Protein AF-B0ELE1-F1 (afdb_monomer_lite)

pLDDT: mean 86.53, std 12.32, range [44.19, 98.06]

Structure (m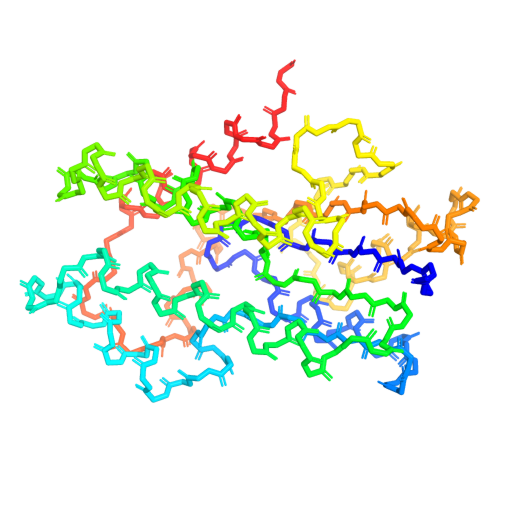mCIF, N/CA/C/O backbone):
data_AF-B0ELE1-F1
#
_entry.id   AF-B0ELE1-F1
#
loop_
_atom_site.group_PDB
_atom_site.id
_atom_site.type_symbol
_atom_site.label_atom_id
_atom_site.label_alt_id
_atom_site.label_comp_id
_atom_site.label_asym_id
_atom_site.label_entity_id
_atom_site.label_seq_id
_atom_site.pdbx_PDB_ins_code
_atom_site.Cartn_x
_atom_site.Cartn_y
_atom_site.Cartn_z
_atom_site.occupancy
_atom_site.B_iso_or_equiv
_atom_site.auth_seq_id
_atom_site.auth_comp_id
_atom_site.auth_asym_id
_atom_site.auth_atom_id
_atom_site.pdbx_PDB_model_num
ATOM 1 N N . MET A 1 1 ? -11.037 -18.342 -17.280 1.00 47.56 1 MET A N 1
ATOM 2 C CA . MET A 1 1 ? -10.422 -17.155 -16.649 1.00 47.56 1 MET A CA 1
ATOM 3 C C . MET A 1 1 ? -9.136 -16.845 -17.392 1.00 47.56 1 MET A C 1
ATOM 5 O O . MET A 1 1 ? -8.381 -17.775 -17.655 1.00 47.56 1 MET A O 1
ATOM 9 N N . HIS A 1 2 ? -8.925 -15.600 -17.824 1.00 49.84 2 HIS A N 1
ATOM 10 C CA . HIS A 1 2 ? -7.671 -15.218 -18.477 1.00 49.84 2 HIS A CA 1
ATOM 11 C C . HIS A 1 2 ? -6.549 -15.164 -17.438 1.00 49.84 2 HIS A C 1
ATOM 13 O O . HIS A 1 2 ? -6.725 -14.589 -16.368 1.00 49.84 2 HIS A O 1
ATOM 19 N N . LYS A 1 3 ? -5.417 -15.790 -17.763 1.00 68.00 3 LYS A N 1
ATOM 20 C CA . LYS A 1 3 ? -4.205 -15.794 -16.941 1.00 68.00 3 LYS A CA 1
ATOM 21 C C . LYS A 1 3 ? -3.723 -14.349 -16.767 1.00 68.00 3 LYS A C 1
ATOM 23 O O . LYS A 1 3 ? -3.659 -13.622 -17.760 1.00 68.00 3 LYS A O 1
ATOM 28 N N . ARG A 1 4 ? -3.436 -13.926 -15.531 1.00 80.75 4 ARG A N 1
ATOM 29 C CA . ARG A 1 4 ? -2.932 -12.579 -15.226 1.00 80.75 4 ARG A CA 1
ATOM 30 C C . ARG 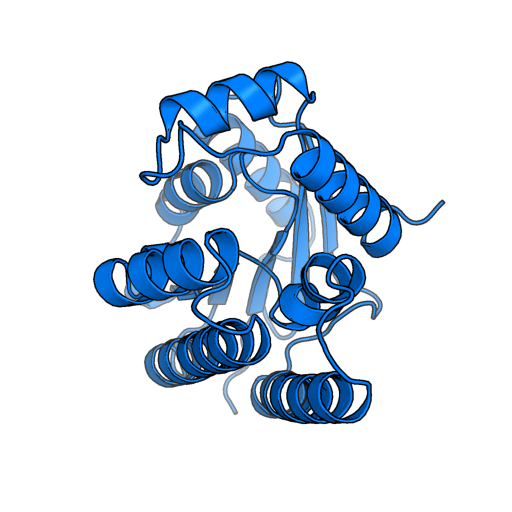A 1 4 ? -1.722 -12.617 -14.315 1.00 80.75 4 ARG A C 1
ATOM 32 O O . ARG A 1 4 ? -1.632 -13.488 -13.453 1.00 80.75 4 ARG A O 1
ATOM 39 N N . GLY A 1 5 ? -0.844 -11.641 -14.488 1.00 86.19 5 GLY A N 1
ATOM 40 C CA . GLY A 1 5 ? 0.258 -11.403 -13.568 1.00 86.19 5 GLY A CA 1
ATOM 41 C C . GLY A 1 5 ? -0.058 -10.322 -12.573 1.00 86.19 5 GLY A C 1
ATOM 42 O O . GLY A 1 5 ? -0.892 -9.444 -12.822 1.00 86.19 5 GLY A O 1
ATOM 43 N N . MET A 1 6 ? 0.649 -10.371 -11.453 1.00 89.19 6 MET A N 1
ATOM 44 C CA . MET A 1 6 ? 0.536 -9.369 -10.408 1.00 89.19 6 MET A CA 1
ATOM 45 C C . MET A 1 6 ? 1.912 -8.917 -9.963 1.00 89.19 6 MET A C 1
ATOM 47 O O . MET A 1 6 ? 2.776 -9.734 -9.646 1.00 89.19 6 MET A O 1
ATOM 51 N N . LEU A 1 7 ? 2.086 -7.605 -9.898 1.00 91.19 7 LEU A N 1
ATOM 52 C CA . LEU A 1 7 ? 3.253 -6.969 -9.314 1.00 91.19 7 LEU A CA 1
ATOM 53 C C . LEU A 1 7 ? 2.798 -6.110 -8.141 1.00 91.19 7 LEU A C 1
ATOM 55 O O . LEU A 1 7 ? 2.046 -5.152 -8.310 1.00 91.19 7 LEU A O 1
ATOM 59 N N . ILE A 1 8 ? 3.235 -6.463 -6.944 1.00 93.31 8 ILE A N 1
ATOM 60 C CA . ILE A 1 8 ? 2.776 -5.854 -5.703 1.00 93.31 8 ILE A CA 1
ATOM 61 C C . ILE A 1 8 ? 3.914 -5.036 -5.122 1.00 93.31 8 ILE A C 1
ATOM 63 O O . ILE A 1 8 ? 4.905 -5.578 -4.640 1.00 93.31 8 ILE A O 1
ATOM 67 N N . PHE A 1 9 ? 3.762 -3.717 -5.163 1.00 95.12 9 PHE A N 1
ATOM 68 C CA . PHE A 1 9 ? 4.678 -2.797 -4.510 1.00 95.12 9 PHE A CA 1
ATOM 69 C C . PHE A 1 9 ? 4.229 -2.591 -3.070 1.00 95.12 9 PHE A C 1
ATOM 71 O O . PHE A 1 9 ? 3.201 -1.961 -2.802 1.00 95.12 9 PHE A O 1
ATOM 78 N N . THR A 1 10 ? 5.026 -3.103 -2.143 1.00 93.75 10 THR A N 1
ATOM 79 C CA . THR A 1 10 ? 4.793 -3.022 -0.704 1.00 93.75 10 THR A CA 1
ATOM 80 C C . THR A 1 10 ? 5.878 -2.200 -0.006 1.00 93.75 10 THR A C 1
ATOM 82 O O . THR A 1 10 ? 6.783 -1.657 -0.644 1.00 93.75 10 THR A O 1
ATOM 85 N N . GLY A 1 11 ? 5.721 -1.991 1.298 1.00 93.25 11 GLY A N 1
ATOM 86 C CA . GLY A 1 11 ? 6.553 -1.121 2.119 1.00 93.25 11 GLY A CA 1
ATOM 87 C C . GLY A 1 11 ? 5.784 0.041 2.741 1.00 93.25 11 GLY A C 1
ATOM 88 O O . GLY A 1 11 ? 4.651 0.379 2.367 1.00 93.25 11 GLY A O 1
ATOM 89 N N . SER A 1 12 ? 6.417 0.699 3.705 1.00 92.56 12 SER A N 1
ATOM 90 C CA . SER A 1 12 ? 5.767 1.697 4.555 1.00 92.56 12 SER A CA 1
ATOM 91 C C . SER A 1 12 ? 5.341 2.984 3.830 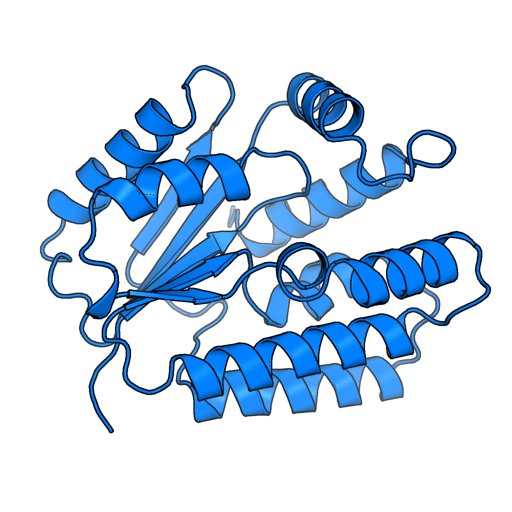1.00 92.56 12 SER A C 1
ATOM 93 O O . SER A 1 12 ? 5.553 3.190 2.632 1.00 92.56 12 SER A O 1
ATOM 95 N N . ILE A 1 13 ? 4.639 3.866 4.534 1.00 90.88 13 ILE A N 1
ATOM 96 C CA . ILE A 1 13 ? 4.237 5.192 4.047 1.00 90.88 13 ILE A CA 1
ATOM 97 C C . ILE A 1 13 ? 5.499 6.029 3.782 1.00 90.88 13 ILE A C 1
ATOM 99 O O . ILE A 1 13 ? 6.444 5.983 4.553 1.00 90.88 13 ILE A O 1
ATOM 103 N N . GLY A 1 14 ? 5.550 6.795 2.688 1.00 90.81 14 GLY A N 1
ATOM 104 C CA . GLY A 1 14 ? 6.677 7.707 2.427 1.00 90.81 14 GLY A CA 1
ATOM 105 C C . GLY A 1 14 ? 7.952 7.071 1.856 1.00 90.81 14 GLY A C 1
ATOM 106 O O . GLY A 1 14 ? 8.901 7.791 1.567 1.00 90.81 14 GLY A O 1
ATOM 107 N N . VAL A 1 15 ? 7.972 5.761 1.594 1.00 94.38 15 VAL A N 1
ATOM 108 C CA . VAL A 1 15 ? 9.147 5.064 1.019 1.00 94.38 15 VAL A CA 1
ATOM 109 C C . VAL A 1 15 ? 9.310 5.235 -0.500 1.00 94.38 15 VAL A C 1
ATOM 111 O O . VAL A 1 15 ? 10.183 4.626 -1.095 1.00 94.38 15 VAL A O 1
ATOM 114 N N . GLY A 1 16 ? 8.477 6.052 -1.156 1.00 93.44 16 GLY A N 1
ATOM 115 C CA . GLY A 1 16 ? 8.598 6.349 -2.594 1.00 93.44 16 GLY A CA 1
ATOM 116 C C . GLY A 1 16 ? 7.760 5.485 -3.547 1.00 93.44 16 GLY A C 1
ATOM 117 O O . GLY A 1 16 ? 7.853 5.684 -4.753 1.00 93.44 16 GLY A O 1
ATOM 118 N N . LYS A 1 17 ? 6.887 4.597 -3.040 1.00 94.56 17 LYS A N 1
ATOM 119 C CA . LYS A 1 17 ? 6.097 3.651 -3.863 1.00 94.56 17 LYS A CA 1
ATOM 120 C C . LYS A 1 17 ? 5.378 4.277 -5.057 1.00 94.56 17 LYS A C 1
ATOM 122 O O . LYS A 1 17 ? 5.640 3.878 -6.183 1.00 94.56 17 LYS A O 1
ATOM 127 N N . THR A 1 18 ? 4.501 5.256 -4.821 1.00 94.00 18 THR A N 1
ATOM 128 C CA . THR A 1 18 ? 3.707 5.882 -5.893 1.00 94.00 18 THR A CA 1
ATOM 129 C C . THR A 1 18 ? 4.611 6.430 -6.997 1.00 94.00 18 THR A C 1
ATOM 131 O O . THR A 1 18 ? 4.392 6.120 -8.158 1.00 94.00 18 THR A O 1
ATOM 134 N N . SER A 1 19 ? 5.673 7.158 -6.632 1.00 94.62 19 SER A N 1
ATOM 135 C CA . SER A 1 19 ? 6.615 7.741 -7.593 1.00 94.62 19 SER A CA 1
ATOM 136 C C . SER A 1 19 ? 7.381 6.673 -8.374 1.00 94.62 19 SER A C 1
ATOM 138 O O . SER A 1 19 ? 7.558 6.806 -9.582 1.00 94.62 19 SER A O 1
ATOM 140 N N . THR A 1 20 ? 7.820 5.598 -7.712 1.00 95.75 20 THR A N 1
ATOM 141 C CA . THR A 1 20 ? 8.466 4.466 -8.388 1.00 95.75 20 THR A CA 1
ATOM 142 C C . THR A 1 20 ? 7.507 3.787 -9.358 1.00 95.75 20 THR A C 1
ATOM 144 O O . THR A 1 20 ? 7.904 3.484 -10.474 1.00 95.75 20 THR A O 1
ATOM 147 N N . ILE A 1 21 ? 6.244 3.591 -8.979 1.00 95.31 21 ILE A N 1
ATOM 148 C CA . ILE A 1 21 ? 5.229 2.981 -9.849 1.00 95.31 21 ILE A CA 1
ATOM 149 C C . ILE A 1 21 ? 4.901 3.894 -11.024 1.00 95.31 21 ILE A C 1
ATOM 151 O O . ILE A 1 21 ? 4.794 3.410 -12.144 1.00 95.31 21 ILE A O 1
ATOM 155 N N . ASP A 1 22 ? 4.798 5.206 -10.807 1.00 94.50 22 ASP A N 1
ATOM 156 C CA . ASP A 1 22 ? 4.611 6.184 -11.882 1.00 94.50 22 ASP A CA 1
ATOM 157 C C . ASP A 1 22 ? 5.748 6.099 -12.909 1.00 94.50 22 ASP A C 1
ATOM 159 O O . ASP A 1 22 ? 5.498 6.124 -14.113 1.00 94.50 22 ASP A O 1
ATOM 163 N N . ALA A 1 23 ? 6.996 5.956 -12.449 1.00 94.50 23 ALA A N 1
ATOM 164 C CA . ALA A 1 23 ? 8.146 5.752 -13.323 1.00 94.50 23 ALA A CA 1
ATOM 165 C C . ALA A 1 23 ? 8.127 4.371 -14.003 1.00 94.50 23 ALA A C 1
ATOM 167 O O . ALA A 1 23 ? 8.371 4.276 -15.202 1.00 94.50 23 ALA A O 1
ATOM 168 N N . PHE A 1 24 ? 7.790 3.316 -13.263 1.00 90.94 24 PHE A N 1
ATOM 169 C CA . PHE A 1 24 ? 7.738 1.933 -13.737 1.00 90.94 24 PHE A CA 1
ATOM 170 C C . PHE A 1 24 ? 6.656 1.718 -14.803 1.00 90.94 24 PHE A C 1
ATOM 172 O O . PHE A 1 24 ? 6.879 1.028 -15.793 1.00 90.94 24 PHE A O 1
ATOM 179 N N . MET A 1 25 ? 5.502 2.370 -14.664 1.00 90.44 25 MET A N 1
ATOM 180 C CA . MET A 1 25 ? 4.405 2.308 -15.635 1.00 90.44 25 MET A CA 1
ATOM 181 C C . MET A 1 25 ? 4.785 2.871 -17.011 1.00 90.44 25 MET A C 1
ATOM 183 O O . MET A 1 25 ? 4.169 2.482 -17.998 1.00 90.44 25 MET A O 1
ATOM 187 N N . LYS A 1 26 ? 5.811 3.734 -17.112 1.00 89.75 26 LYS A N 1
ATOM 188 C CA . LYS A 1 26 ? 6.291 4.286 -18.397 1.00 89.75 26 LYS A CA 1
ATOM 189 C C . LYS A 1 26 ? 6.846 3.211 -19.342 1.00 89.75 26 LYS A C 1
ATOM 191 O O . LYS A 1 26 ? 6.986 3.474 -20.531 1.00 89.75 26 LYS A O 1
ATOM 196 N N . TYR A 1 27 ? 7.160 2.024 -18.823 1.00 87.00 27 TYR A N 1
ATOM 197 C CA . TYR A 1 27 ? 7.719 0.907 -19.584 1.00 87.00 27 TYR A CA 1
ATOM 198 C C . TYR A 1 27 ? 6.661 -0.083 -20.095 1.00 87.00 27 TYR A C 1
ATOM 200 O O . TYR A 1 27 ? 7.018 -1.078 -20.722 1.00 87.00 27 TYR A O 1
ATOM 208 N N . PHE A 1 28 ? 5.371 0.166 -19.841 1.00 84.12 28 PHE A N 1
ATOM 209 C CA . PHE A 1 28 ? 4.282 -0.727 -20.233 1.00 84.12 28 PHE A CA 1
ATOM 210 C C . PHE A 1 28 ? 3.234 -0.021 -21.092 1.00 84.12 28 PHE A C 1
ATOM 212 O O . PHE A 1 28 ? 2.953 1.165 -20.927 1.00 84.12 28 PHE A O 1
ATOM 219 N N . GLU A 1 29 ? 2.583 -0.785 -21.967 1.00 79.38 29 GLU A N 1
ATOM 220 C CA . GLU A 1 29 ? 1.419 -0.318 -22.717 1.00 79.38 29 GLU A CA 1
ATOM 221 C C . GLU A 1 29 ? 0.187 -0.226 -21.802 1.00 79.38 29 GLU A C 1
ATOM 223 O O . GLU A 1 29 ? -0.254 -1.229 -21.226 1.00 79.38 29 GLU A O 1
ATOM 228 N N . THR A 1 30 ? -0.413 0.965 -21.708 1.00 76.88 30 THR A N 1
ATOM 229 C CA . THR A 1 30 ? -1.533 1.291 -20.798 1.00 76.88 30 THR A CA 1
ATOM 230 C C . THR A 1 30 ? -2.757 0.389 -20.964 1.00 76.88 30 THR A C 1
ATOM 232 O O . THR A 1 30 ? -3.476 0.105 -20.003 1.00 76.88 30 THR A O 1
ATOM 235 N N . GLU A 1 31 ? -2.998 -0.117 -22.172 1.00 81.56 31 GLU A N 1
ATOM 236 C CA . GLU A 1 31 ? -4.146 -0.983 -22.439 1.00 81.56 31 GLU A CA 1
ATOM 237 C C . GLU A 1 31 ? -4.000 -2.375 -21.815 1.00 81.56 31 GLU A C 1
ATOM 239 O O . GLU A 1 31 ? -5.000 -2.988 -21.434 1.00 81.56 31 GLU A O 1
ATOM 244 N N . SER A 1 32 ? -2.766 -2.838 -21.614 1.00 83.12 32 SER A N 1
ATOM 245 C CA . SER A 1 32 ? -2.464 -4.176 -21.096 1.00 83.12 32 SER A CA 1
ATOM 246 C C . SER A 1 32 ? -2.333 -4.243 -19.569 1.00 83.12 32 SER A C 1
ATOM 248 O O . SER A 1 32 ? -2.500 -5.323 -18.990 1.00 83.12 32 SER A O 1
ATOM 250 N N . VAL A 1 33 ? -2.096 -3.098 -18.919 1.00 89.44 33 VAL A N 1
ATOM 251 C CA . VAL A 1 33 ? -1.791 -3.001 -17.485 1.00 89.44 33 VAL A CA 1
ATOM 252 C C . VAL A 1 33 ? -2.882 -2.248 -16.731 1.00 89.44 33 VAL A C 1
ATOM 254 O O . VAL A 1 33 ? -3.320 -1.174 -17.135 1.00 89.44 33 VAL A O 1
ATOM 257 N N . GLY A 1 34 ? -3.323 -2.823 -15.617 1.00 93.06 34 GLY A N 1
ATOM 258 C CA . GLY A 1 34 ? -4.175 -2.168 -14.634 1.00 93.06 34 GLY A CA 1
ATOM 259 C C . GLY A 1 34 ? -3.366 -1.745 -13.420 1.00 93.06 34 GLY A C 1
ATOM 260 O O . GLY A 1 34 ? -2.497 -2.485 -12.964 1.00 93.06 34 GLY A O 1
ATOM 261 N N . ARG A 1 35 ? -3.663 -0.571 -12.866 1.00 95.38 35 ARG A N 1
ATOM 262 C CA . ARG A 1 35 ? -3.084 -0.118 -11.597 1.00 95.38 35 ARG A CA 1
ATOM 263 C C . ARG A 1 35 ? -4.158 -0.104 -10.526 1.00 95.38 35 ARG A C 1
ATOM 265 O O . ARG A 1 35 ? -5.189 0.541 -10.698 1.00 95.38 35 ARG A O 1
ATOM 272 N N . ILE A 1 36 ? -3.873 -0.772 -9.419 1.00 97.12 36 ILE A N 1
ATOM 273 C CA . ILE A 1 36 ? -4.677 -0.759 -8.204 1.00 97.12 36 ILE A CA 1
ATOM 274 C C . ILE A 1 36 ? -4.006 0.227 -7.250 1.00 97.12 36 ILE A C 1
ATOM 276 O O . ILE A 1 36 ? -2.962 -0.066 -6.672 1.00 97.12 36 ILE A O 1
ATOM 280 N N . LYS A 1 37 ? -4.553 1.439 -7.171 1.00 96.38 37 LYS A N 1
ATOM 281 C CA . LYS A 1 37 ? -4.011 2.554 -6.389 1.00 96.38 37 LYS A CA 1
ATOM 282 C C . LYS A 1 37 ? -4.403 2.435 -4.918 1.00 96.38 37 LYS A C 1
ATOM 284 O O . LYS A 1 37 ? -5.441 1.862 -4.579 1.00 96.38 37 LYS A O 1
ATOM 289 N N . GLU A 1 38 ? -3.618 3.080 -4.058 1.00 93.75 38 GLU A N 1
ATOM 290 C CA . GLU A 1 38 ? -3.988 3.311 -2.662 1.00 93.75 38 GLU A CA 1
ATOM 291 C C . GLU A 1 38 ? -5.309 4.102 -2.594 1.00 93.75 38 GLU A C 1
ATOM 293 O O . GLU A 1 38 ? -5.541 5.011 -3.394 1.00 93.75 38 GLU A O 1
ATOM 298 N N . TYR A 1 39 ? -6.171 3.787 -1.623 1.00 93.81 39 TYR A N 1
ATOM 299 C CA . TYR A 1 39 ? -7.523 4.357 -1.504 1.00 93.81 39 TYR A CA 1
ATOM 300 C C . TYR A 1 39 ? -7.564 5.894 -1.565 1.00 93.81 39 TYR A C 1
ATOM 302 O O . TYR A 1 39 ? -8.480 6.468 -2.144 1.00 93.81 39 TYR A O 1
ATOM 310 N N . ILE A 1 40 ? -6.561 6.566 -0.994 1.00 91.00 40 ILE A N 1
ATOM 311 C CA . ILE A 1 40 ? -6.473 8.030 -0.934 1.00 91.00 40 ILE A CA 1
ATOM 312 C C . ILE A 1 40 ? -6.056 8.666 -2.266 1.00 91.00 40 ILE A C 1
ATOM 314 O O . ILE A 1 40 ? -6.264 9.859 -2.463 1.00 91.00 40 ILE A O 1
ATOM 318 N N . ASP A 1 41 ? -5.482 7.885 -3.179 1.00 91.88 41 ASP A N 1
ATOM 319 C CA . ASP A 1 41 ? -5.164 8.323 -4.537 1.00 91.88 41 ASP A CA 1
ATOM 320 C C . ASP A 1 41 ? -6.247 7.854 -5.537 1.00 91.88 41 ASP A C 1
ATOM 322 O O . ASP A 1 41 ? -6.443 8.493 -6.570 1.00 91.88 41 ASP A O 1
ATOM 326 N N . TYR A 1 42 ? -6.979 6.771 -5.233 1.00 96.19 42 TYR A N 1
ATOM 327 C CA . TYR A 1 42 ? -8.144 6.310 -6.004 1.00 96.19 42 TYR A CA 1
ATOM 328 C C . TYR A 1 42 ? -9.392 7.171 -5.762 1.00 96.19 42 TYR A C 1
ATOM 330 O O . TYR A 1 42 ? -10.029 7.618 -6.713 1.00 96.19 42 TYR A O 1
ATOM 338 N N . SER A 1 43 ? -9.712 7.451 -4.496 1.00 95.81 43 SER A N 1
ATOM 339 C CA . SER A 1 43 ? -10.848 8.278 -4.079 1.00 95.81 43 SER A CA 1
ATOM 340 C C . SER A 1 43 ? -10.380 9.357 -3.089 1.00 95.81 43 SER A C 1
ATOM 342 O O . SER A 1 43 ? -10.546 9.225 -1.874 1.00 95.81 43 SER A O 1
ATOM 344 N N . PRO A 1 44 ? -9.752 10.446 -3.582 1.00 92.25 44 PRO A N 1
ATOM 345 C CA . PRO A 1 44 ? -9.030 11.382 -2.721 1.00 92.25 44 PRO A CA 1
ATOM 346 C C . PRO A 1 44 ? -9.902 12.185 -1.765 1.00 92.25 44 PRO A C 1
ATOM 348 O O . PRO A 1 44 ? -9.466 12.484 -0.656 1.00 92.25 44 PRO A O 1
ATOM 351 N N . ILE A 1 45 ? -11.115 12.554 -2.183 1.00 92.50 45 ILE A N 1
ATOM 352 C CA . ILE A 1 45 ? -12.023 13.363 -1.360 1.00 92.50 45 ILE A CA 1
ATOM 353 C C . ILE A 1 45 ? -12.502 12.538 -0.161 1.00 92.50 45 ILE A C 1
ATOM 355 O O . ILE A 1 45 ? -12.285 12.932 0.985 1.00 92.50 45 ILE A O 1
ATOM 359 N N . GLU A 1 46 ? -13.097 11.370 -0.417 1.00 95.38 46 GLU A N 1
ATOM 360 C CA . GLU A 1 46 ? -13.631 10.519 0.650 1.00 95.38 46 GLU A CA 1
ATOM 361 C C . GLU A 1 46 ? -12.505 9.866 1.462 1.00 95.38 46 GLU A C 1
ATOM 363 O O . GLU A 1 46 ? -12.565 9.843 2.688 1.00 95.38 46 GLU A O 1
ATOM 368 N N . GLY A 1 47 ? -11.423 9.431 0.808 1.00 93.19 47 GLY A N 1
ATOM 369 C CA . GLY A 1 47 ? -10.260 8.851 1.476 1.00 93.19 47 GLY A CA 1
ATOM 370 C C . GLY A 1 47 ? -9.611 9.803 2.482 1.00 93.19 47 GLY A C 1
ATOM 371 O O . GLY A 1 47 ? -9.340 9.397 3.611 1.00 93.19 47 GLY A O 1
ATOM 372 N N . LYS A 1 48 ? -9.414 11.082 2.124 1.00 91.19 48 LYS A N 1
ATOM 373 C CA . LYS A 1 48 ? -8.896 12.097 3.062 1.00 91.19 48 LYS A CA 1
ATOM 374 C C . LYS A 1 48 ? -9.868 12.373 4.202 1.00 91.19 48 LYS A C 1
ATOM 376 O O . LYS A 1 48 ? -9.444 12.467 5.348 1.00 91.19 48 LYS A O 1
ATOM 381 N N . LYS A 1 49 ? -11.164 12.484 3.902 1.00 92.44 49 LYS A N 1
ATOM 382 C CA . LYS A 1 49 ? -12.206 12.707 4.912 1.00 92.44 49 LYS A CA 1
ATOM 383 C C . LYS A 1 49 ? -12.238 11.581 5.947 1.00 92.44 49 LYS A C 1
ATOM 385 O O . LYS A 1 49 ? -12.235 11.864 7.142 1.00 92.44 49 LYS A O 1
ATOM 390 N N . LEU A 1 50 ? -12.231 10.323 5.504 1.00 93.19 50 LEU A N 1
ATOM 391 C CA . LEU A 1 50 ? -12.236 9.163 6.394 1.00 93.19 50 LEU A CA 1
ATOM 392 C C . LEU A 1 50 ? -10.945 9.064 7.206 1.00 93.19 50 LEU A C 1
ATOM 394 O O . LEU A 1 50 ? -11.016 8.865 8.416 1.00 93.19 50 LEU A O 1
ATOM 398 N N . LEU A 1 51 ? -9.785 9.257 6.571 1.00 89.69 51 LEU A N 1
ATOM 399 C CA . LEU A 1 51 ? -8.495 9.244 7.261 1.00 89.69 51 LEU A CA 1
ATOM 400 C C . LEU A 1 51 ? -8.432 10.325 8.347 1.00 89.69 51 LEU A C 1
ATOM 402 O O . LEU A 1 51 ? -8.132 10.011 9.493 1.00 89.69 51 LEU A O 1
ATOM 406 N N . ASN A 1 52 ? -8.798 11.568 8.021 1.00 88.25 52 ASN A N 1
ATOM 407 C CA . ASN A 1 52 ? -8.845 12.660 8.995 1.00 88.25 52 ASN A CA 1
ATOM 408 C C . ASN A 1 52 ? -9.843 12.374 10.119 1.00 88.25 52 ASN A C 1
ATOM 410 O O . ASN A 1 52 ? -9.573 12.688 11.276 1.00 88.25 52 ASN A O 1
ATOM 414 N N . GLY A 1 53 ? -10.991 11.776 9.799 1.00 90.25 53 GLY A N 1
ATOM 415 C CA . GLY A 1 53 ? -11.978 11.403 10.801 1.00 90.25 53 GLY A CA 1
ATOM 416 C C . GLY A 1 53 ? -11.455 10.355 11.784 1.00 90.25 53 GLY A C 1
ATOM 417 O O . GLY A 1 53 ? -11.716 10.476 12.981 1.00 90.25 53 GLY A O 1
ATOM 418 N N . VAL A 1 54 ? -10.690 9.370 11.297 1.00 89.06 54 VAL A N 1
ATOM 419 C CA . VAL A 1 54 ? -10.020 8.358 12.131 1.00 89.06 54 VAL A CA 1
ATOM 420 C C . VAL A 1 54 ? -8.942 8.992 13.002 1.00 89.06 54 VAL A C 1
ATOM 422 O O . VAL A 1 54 ? -8.951 8.768 14.209 1.00 89.06 54 VAL A O 1
ATOM 425 N N . THR A 1 55 ? -8.073 9.834 12.434 1.00 84.50 55 THR A N 1
ATOM 426 C CA . THR A 1 55 ? -7.026 10.540 13.197 1.00 84.50 55 THR A CA 1
ATOM 427 C C . THR A 1 55 ? -7.619 11.380 14.331 1.00 84.50 55 THR A C 1
ATOM 429 O O . THR A 1 55 ? -7.101 11.370 15.443 1.00 84.50 55 THR A O 1
ATOM 432 N N . ASN A 1 56 ? -8.758 12.031 14.082 1.00 85.94 56 ASN A N 1
ATOM 433 C CA . ASN A 1 56 ? -9.463 12.855 15.066 1.00 85.94 56 ASN A CA 1
ATOM 434 C C . ASN A 1 56 ? -10.412 12.068 15.990 1.00 85.94 56 ASN A C 1
ATOM 436 O O . ASN A 1 56 ? -11.151 12.671 16.766 1.00 85.94 56 ASN A O 1
ATOM 440 N N . GLY A 1 57 ? -10.469 10.736 15.884 1.00 86.94 57 GLY A N 1
ATOM 441 C CA . GLY A 1 57 ? -11.348 9.890 16.702 1.00 86.94 57 GLY A CA 1
ATOM 442 C C . GLY A 1 57 ? -12.853 10.074 16.450 1.00 86.94 57 GLY A C 1
ATOM 443 O O . GLY A 1 57 ? -13.674 9.575 17.214 1.00 86.94 57 GLY A O 1
ATOM 444 N N . THR A 1 58 ? -13.234 10.771 15.378 1.00 91.69 58 THR A N 1
ATOM 445 C CA . THR A 1 58 ? -14.641 10.999 14.983 1.00 91.69 58 THR A CA 1
ATOM 446 C C . THR A 1 58 ? -15.198 9.882 14.105 1.00 91.69 58 THR A C 1
ATOM 448 O O . THR A 1 58 ? -16.412 9.712 13.997 1.00 91.69 58 THR A O 1
ATOM 451 N N . ILE A 1 59 ? -14.316 9.103 13.481 1.00 92.75 59 ILE A N 1
ATOM 452 C CA . ILE A 1 59 ? -14.651 7.946 12.656 1.00 92.75 59 ILE A CA 1
ATOM 453 C C . ILE A 1 59 ? -13.871 6.752 13.196 1.00 92.75 59 ILE A C 1
ATOM 455 O O . ILE A 1 59 ? -12.687 6.848 13.497 1.00 92.75 59 ILE A O 1
ATOM 459 N N . ARG A 1 60 ? -14.530 5.601 13.318 1.00 91.44 60 ARG A N 1
ATOM 460 C CA . ARG A 1 60 ? -13.855 4.363 13.721 1.00 91.44 60 ARG A CA 1
ATOM 461 C C . ARG A 1 60 ? -13.009 3.828 12.569 1.00 91.44 60 ARG A C 1
ATOM 463 O O . ARG A 1 60 ? -13.469 3.829 11.426 1.00 91.44 60 ARG A O 1
ATOM 470 N N . ASN A 1 61 ? -11.831 3.281 12.866 1.00 90.50 61 ASN A N 1
ATOM 471 C CA . ASN A 1 61 ? -10.966 2.691 11.841 1.00 90.50 61 ASN A CA 1
ATOM 472 C C . ASN A 1 61 ? -11.672 1.577 11.051 1.00 90.50 61 ASN A C 1
ATOM 474 O O . ASN A 1 61 ? -11.497 1.487 9.843 1.00 90.50 61 ASN A O 1
ATOM 478 N N . TYR A 1 62 ? -12.562 0.803 11.681 1.00 94.69 62 TYR A N 1
ATOM 479 C CA . TYR A 1 62 ? -13.381 -0.205 10.993 1.00 94.69 62 TYR A CA 1
ATOM 480 C C . TYR A 1 62 ? -14.119 0.359 9.760 1.00 94.69 62 TYR A C 1
ATOM 482 O O . TYR A 1 62 ? -14.176 -0.282 8.710 1.00 94.69 62 TYR A O 1
ATOM 490 N N . THR A 1 63 ? -14.629 1.594 9.841 1.00 95.44 63 THR A N 1
ATOM 491 C CA . THR A 1 63 ? -15.274 2.277 8.708 1.00 95.44 63 THR A CA 1
ATOM 492 C C . THR A 1 63 ? -14.279 2.575 7.587 1.00 95.44 63 THR A C 1
ATOM 494 O O . THR A 1 63 ? -14.588 2.337 6.419 1.00 95.44 63 THR A O 1
ATOM 497 N N . LEU A 1 64 ? -13.079 3.047 7.932 1.00 94.25 64 LEU A N 1
ATOM 498 C CA . LEU A 1 64 ? -12.007 3.283 6.965 1.00 94.25 64 LEU A CA 1
ATOM 499 C C . LEU A 1 64 ? -11.558 1.972 6.301 1.00 94.25 64 LEU A C 1
ATOM 501 O O . LEU A 1 64 ? -11.428 1.932 5.081 1.00 94.25 64 LEU A O 1
ATOM 505 N N . GLN A 1 65 ? -11.393 0.886 7.058 1.00 94.69 65 GLN A N 1
ATOM 506 C CA . GLN A 1 65 ? -10.989 -0.410 6.501 1.00 94.69 65 GLN A CA 1
ATOM 507 C C . GLN A 1 65 ? -12.024 -0.960 5.515 1.00 94.69 65 GLN A C 1
ATOM 509 O O . GLN A 1 65 ? -11.660 -1.393 4.422 1.00 94.69 65 GLN A O 1
ATOM 514 N N . LYS A 1 66 ? -13.324 -0.855 5.824 1.00 95.75 66 LYS A N 1
ATOM 515 C CA . LYS A 1 66 ? -14.387 -1.216 4.870 1.00 95.75 66 LYS A CA 1
ATOM 516 C C . LYS A 1 66 ? -14.329 -0.394 3.585 1.00 95.75 66 LYS A C 1
ATOM 518 O O . LYS A 1 66 ? -14.498 -0.945 2.501 1.00 95.75 66 LYS A O 1
ATOM 523 N N . PHE A 1 67 ? -14.060 0.905 3.694 1.00 97.38 67 PHE A N 1
ATOM 524 C CA . PHE A 1 67 ? -13.886 1.766 2.527 1.00 97.38 67 PHE A CA 1
ATOM 525 C C . PHE A 1 67 ? -12.673 1.359 1.678 1.00 97.38 67 PHE A C 1
ATOM 527 O O . PHE A 1 67 ? -12.775 1.292 0.454 1.00 97.38 67 PHE A O 1
ATOM 534 N N . ILE A 1 68 ? -11.544 1.029 2.310 1.00 96.19 68 ILE A N 1
ATOM 535 C CA . ILE A 1 68 ? -10.343 0.535 1.619 1.00 96.19 68 ILE A CA 1
ATOM 536 C C . ILE A 1 68 ? -10.652 -0.759 0.853 1.00 96.19 68 ILE A C 1
ATOM 538 O O . ILE A 1 68 ? -10.311 -0.874 -0.323 1.00 96.19 68 ILE A O 1
ATOM 542 N N . ILE A 1 69 ? -11.337 -1.714 1.487 1.00 96.44 69 ILE A N 1
ATOM 543 C CA . ILE A 1 69 ? -11.758 -2.977 0.859 1.00 96.44 69 ILE A CA 1
ATOM 544 C C . ILE A 1 69 ? -12.675 -2.713 -0.339 1.00 96.44 69 ILE A C 1
ATOM 546 O O . ILE A 1 69 ? -12.495 -3.312 -1.399 1.00 96.44 69 ILE A O 1
ATOM 550 N N . GLN A 1 70 ? -13.627 -1.788 -0.202 1.00 97.31 70 GLN A N 1
ATOM 551 C CA . GLN A 1 70 ? -14.509 -1.394 -1.299 1.00 97.31 70 GLN A CA 1
ATOM 552 C C . GLN A 1 70 ? -13.721 -0.797 -2.476 1.00 97.31 70 GLN A C 1
ATOM 554 O O . GLN A 1 70 ? -13.949 -1.185 -3.621 1.00 97.31 70 GLN A O 1
ATOM 559 N N . CYS A 1 71 ? -12.732 0.062 -2.205 1.00 98.06 71 CYS A N 1
ATOM 560 C CA . CYS A 1 71 ? -11.841 0.602 -3.236 1.00 98.06 71 CYS A CA 1
ATOM 561 C C . CYS A 1 71 ? -11.077 -0.505 -3.978 1.00 98.06 71 CYS A C 1
ATOM 563 O O . CYS A 1 71 ? -10.863 -0.392 -5.184 1.00 98.06 71 CYS A O 1
ATOM 565 N N . TYR A 1 72 ? -10.653 -1.571 -3.290 1.00 97.56 72 TYR A N 1
ATOM 566 C CA . TYR A 1 72 ? -10.030 -2.720 -3.954 1.00 97.56 72 TYR A CA 1
ATOM 567 C C . TYR A 1 72 ? -11.009 -3.427 -4.889 1.00 97.56 72 TYR A C 1
ATOM 569 O O . TYR A 1 72 ? -10.666 -3.646 -6.048 1.00 97.56 72 TYR A O 1
ATOM 577 N N . LYS A 1 73 ? -12.223 -3.742 -4.422 1.00 96.75 73 LYS A N 1
ATOM 578 C CA . LYS A 1 73 ? -13.243 -4.431 -5.233 1.00 96.75 73 LYS A CA 1
ATOM 579 C C . LYS A 1 73 ? -13.557 -3.676 -6.521 1.00 96.75 73 LYS A C 1
ATOM 581 O O . LYS A 1 73 ? -13.512 -4.257 -7.600 1.00 96.75 73 LYS A O 1
ATOM 586 N N . GLU A 1 74 ? -13.808 -2.375 -6.419 1.00 97.62 74 GLU A N 1
ATOM 587 C CA . GLU A 1 74 ? -14.121 -1.538 -7.582 1.00 97.62 74 GLU A CA 1
ATOM 588 C C . GLU A 1 74 ? -12.962 -1.474 -8.577 1.00 97.62 74 GLU A C 1
ATOM 590 O O . GLU A 1 74 ? -13.156 -1.642 -9.780 1.00 97.62 74 GLU A O 1
ATOM 595 N N . GLN A 1 75 ? -11.737 -1.258 -8.089 1.00 97.75 75 GLN A N 1
ATOM 596 C CA . GLN A 1 75 ? -10.563 -1.197 -8.957 1.00 97.75 75 GLN A CA 1
ATOM 597 C C . GLN A 1 75 ? -10.279 -2.543 -9.627 1.00 97.75 75 GLN A C 1
ATOM 599 O O . GLN A 1 75 ? -9.894 -2.564 -10.795 1.00 97.75 75 GLN A O 1
ATOM 604 N N . LEU A 1 76 ? -10.472 -3.660 -8.927 1.00 95.75 76 LEU A N 1
ATOM 605 C CA . LEU A 1 76 ? -10.253 -4.997 -9.477 1.00 95.75 76 LEU A CA 1
ATOM 606 C C . LEU A 1 76 ? -11.276 -5.348 -10.560 1.00 95.75 76 LEU A C 1
ATOM 608 O O . LEU A 1 76 ? -10.874 -5.825 -11.624 1.00 95.75 76 LEU A O 1
ATOM 612 N N . GLU A 1 77 ? -12.551 -5.023 -10.347 1.00 95.38 77 GLU A N 1
ATOM 613 C CA . GLU A 1 77 ? -13.606 -5.198 -11.351 1.00 95.38 77 GLU A CA 1
ATOM 614 C C . GLU A 1 77 ? -13.339 -4.328 -12.590 1.00 95.38 77 GLU A C 1
ATOM 616 O O . GLU A 1 77 ? -13.335 -4.821 -13.722 1.00 95.38 77 GLU A O 1
ATOM 621 N N . ASN A 1 78 ? -12.988 -3.053 -12.391 1.00 94.94 78 ASN A N 1
ATOM 622 C CA . ASN A 1 78 ? -12.644 -2.128 -13.478 1.00 94.94 78 ASN A CA 1
ATOM 623 C C . ASN A 1 78 ? -11.415 -2.581 -14.285 1.00 94.94 78 ASN A C 1
ATOM 625 O O . ASN A 1 78 ? -11.278 -2.248 -15.462 1.00 94.94 78 ASN A O 1
ATOM 629 N N . ASN A 1 79 ? -10.523 -3.363 -13.673 1.00 93.19 79 ASN A N 1
ATOM 630 C CA . ASN A 1 79 ? -9.319 -3.890 -14.310 1.00 93.19 79 ASN A CA 1
ATOM 631 C C . ASN A 1 79 ? -9.409 -5.397 -14.618 1.00 93.19 79 ASN A C 1
ATOM 633 O O . ASN A 1 79 ? -8.386 -6.025 -14.904 1.00 93.19 79 ASN A O 1
ATOM 637 N N . LYS A 1 80 ? -10.599 -6.016 -14.620 1.00 89.88 80 LYS A N 1
ATOM 638 C CA . LYS A 1 80 ? -10.761 -7.476 -14.807 1.00 89.88 80 LYS A CA 1
ATOM 639 C C . LYS A 1 80 ? -10.213 -8.032 -16.126 1.00 89.88 80 LYS A C 1
ATOM 641 O O . LYS A 1 80 ? -9.820 -9.190 -16.186 1.00 89.88 80 LYS A O 1
ATOM 646 N N . ASN A 1 81 ? -10.123 -7.196 -17.160 1.00 88.88 81 ASN A N 1
ATOM 647 C CA . ASN A 1 81 ? -9.624 -7.589 -18.483 1.00 88.88 81 ASN A CA 1
ATOM 648 C C . ASN A 1 81 ? -8.124 -7.310 -18.685 1.00 88.88 81 ASN A C 1
ATOM 650 O O . ASN A 1 81 ? -7.578 -7.614 -19.744 1.00 88.88 81 ASN A O 1
ATOM 654 N N . LYS A 1 82 ? -7.446 -6.713 -17.696 1.00 88.69 82 LYS A N 1
ATOM 655 C CA . LYS A 1 82 ? -6.016 -6.394 -17.781 1.00 88.69 82 LYS A CA 1
ATOM 656 C C . LYS A 1 82 ? -5.169 -7.653 -17.582 1.00 88.69 82 LYS A C 1
ATOM 658 O O . LYS A 1 82 ? -5.509 -8.504 -16.751 1.00 88.69 82 LYS A O 1
ATOM 663 N N . LYS A 1 83 ? -4.072 -7.748 -18.342 1.00 86.31 83 LYS A N 1
ATOM 664 C CA . LYS A 1 83 ? -3.128 -8.882 -18.331 1.00 86.31 83 LYS A CA 1
ATOM 665 C C . LYS A 1 83 ? -2.162 -8.813 -17.151 1.00 86.31 83 LYS A C 1
ATOM 667 O O . LYS A 1 83 ? -1.808 -9.843 -16.591 1.00 86.31 83 LYS A O 1
ATOM 672 N N . LEU A 1 84 ? -1.765 -7.603 -16.768 1.00 88.06 84 LEU A N 1
ATOM 673 C CA . LEU A 1 84 ? -0.931 -7.334 -15.600 1.00 88.06 84 LEU A CA 1
ATOM 674 C C . LEU A 1 84 ? -1.677 -6.384 -14.668 1.00 88.06 84 LEU A C 1
ATOM 676 O O . LEU A 1 84 ? -2.224 -5.377 -15.119 1.00 88.06 84 LEU A O 1
ATOM 680 N N . LEU A 1 85 ? -1.676 -6.689 -13.376 1.00 92.69 85 LEU A N 1
ATOM 681 C CA . LEU A 1 85 ? -2.105 -5.768 -12.332 1.00 92.69 85 LEU A CA 1
ATOM 682 C C . LEU A 1 85 ? -0.905 -5.319 -11.504 1.00 92.69 85 LEU A C 1
ATOM 684 O O . LEU A 1 85 ? -0.144 -6.147 -11.009 1.00 92.69 85 LEU A O 1
ATOM 688 N N . ILE A 1 86 ? -0.763 -4.010 -11.323 1.00 94.25 86 ILE A N 1
ATOM 689 C CA . ILE A 1 86 ? 0.227 -3.417 -10.427 1.00 94.25 86 ILE A CA 1
ATOM 690 C C . ILE A 1 86 ? -0.488 -2.865 -9.202 1.00 94.25 86 ILE A C 1
ATOM 692 O O . ILE A 1 86 ? -1.325 -1.970 -9.321 1.00 94.25 86 ILE A O 1
ATOM 696 N N . PHE A 1 87 ? -0.156 -3.395 -8.032 1.00 95.94 87 PHE A N 1
ATOM 697 C CA . PHE A 1 87 ? -0.768 -3.023 -6.765 1.00 95.94 87 PHE A CA 1
ATOM 698 C C . PHE A 1 87 ? 0.109 -2.043 -5.990 1.00 95.94 87 PHE A C 1
ATOM 700 O O . PHE A 1 87 ? 1.276 -2.317 -5.707 1.00 95.94 87 PHE A O 1
ATOM 707 N N . GLU A 1 88 ? -0.486 -0.924 -5.585 1.00 95.31 88 GLU A N 1
ATOM 708 C CA . GLU A 1 88 ? 0.013 -0.073 -4.511 1.00 95.31 88 GLU A CA 1
ATOM 709 C C . GLU A 1 88 ? -0.469 -0.629 -3.178 1.00 95.31 88 GLU A C 1
ATOM 711 O O . GLU A 1 88 ? -1.464 -0.139 -2.643 1.00 95.31 88 GLU A O 1
ATOM 716 N N . ARG A 1 89 ? 0.291 -1.594 -2.637 1.00 93.50 89 ARG A N 1
ATOM 717 C CA . ARG A 1 89 ? 0.003 -2.421 -1.447 1.00 93.50 89 ARG A CA 1
ATOM 718 C C . ARG A 1 89 ? -0.818 -3.672 -1.724 1.00 93.50 89 ARG A C 1
ATOM 720 O O . ARG A 1 89 ? -1.739 -3.684 -2.535 1.00 93.50 89 ARG A O 1
ATOM 727 N N . HIS A 1 90 ? -0.504 -4.724 -0.978 1.00 93.44 90 HIS A N 1
ATOM 728 C CA . HIS A 1 90 ? -1.339 -5.914 -0.903 1.00 93.44 90 HIS A CA 1
ATOM 729 C C . HIS A 1 90 ? -2.609 -5.628 -0.067 1.00 93.44 90 HIS A C 1
ATOM 731 O O . HIS A 1 90 ? -2.485 -5.018 0.999 1.00 93.44 90 HIS A O 1
ATOM 737 N N . PRO A 1 91 ? -3.815 -6.114 -0.438 1.00 93.56 91 PRO A N 1
ATOM 738 C CA . PRO A 1 91 ? -5.030 -5.941 0.371 1.00 93.56 91 PRO A CA 1
ATOM 739 C C . PRO A 1 91 ? -4.867 -6.365 1.840 1.00 93.56 91 PRO A C 1
ATOM 741 O O . PRO A 1 91 ? -5.238 -5.628 2.751 1.00 93.56 91 PRO A O 1
ATOM 744 N N . ARG A 1 92 ? -4.225 -7.515 2.078 1.00 92.94 92 ARG A N 1
ATOM 745 C CA . ARG A 1 92 ? -3.897 -8.047 3.414 1.00 92.94 92 ARG A CA 1
ATOM 746 C C . ARG A 1 92 ? -3.072 -7.118 4.316 1.00 92.94 92 ARG A C 1
ATOM 748 O O . ARG A 1 92 ? -3.150 -7.268 5.535 1.00 92.94 92 ARG A O 1
ATOM 755 N N . GLU A 1 93 ? -2.340 -6.140 3.771 1.00 92.12 93 GLU A N 1
ATOM 756 C CA . GLU A 1 93 ? -1.613 -5.144 4.582 1.00 92.12 93 GLU A CA 1
ATOM 757 C C . GLU A 1 93 ? -2.554 -4.302 5.448 1.00 92.12 93 GLU A C 1
ATOM 759 O O . GLU A 1 93 ? -2.153 -3.863 6.525 1.00 92.12 93 GLU A O 1
ATOM 764 N N . ALA A 1 94 ? -3.813 -4.128 5.025 1.00 90.06 94 ALA A N 1
ATOM 765 C CA . ALA A 1 94 ? -4.856 -3.517 5.846 1.00 90.06 94 ALA A CA 1
ATOM 766 C C . ALA A 1 94 ? -4.917 -4.170 7.234 1.00 90.06 94 ALA A C 1
ATOM 768 O O . ALA A 1 94 ? -4.875 -3.473 8.242 1.00 90.06 94 ALA A O 1
ATOM 769 N N . LEU A 1 95 ? -4.915 -5.504 7.287 1.00 89.94 95 LEU A N 1
ATOM 770 C CA . LEU A 1 95 ? -4.934 -6.256 8.539 1.00 89.94 95 LEU A CA 1
ATOM 771 C C . LEU A 1 95 ? -3.560 -6.359 9.187 1.00 89.94 95 LEU A C 1
ATOM 773 O O . LEU A 1 95 ? -3.394 -5.978 10.339 1.00 89.94 95 LEU A O 1
ATOM 777 N N . LYS A 1 96 ? -2.589 -6.892 8.442 1.00 90.44 96 LYS A N 1
ATOM 778 C CA . LYS A 1 96 ? -1.297 -7.331 8.988 1.00 90.44 96 LYS A CA 1
ATOM 779 C C . LYS A 1 96 ? -0.374 -6.192 9.394 1.00 90.44 96 LYS A C 1
ATOM 781 O O . LYS A 1 96 ? 0.558 -6.413 10.152 1.00 90.44 96 LYS A O 1
ATOM 786 N N . VAL A 1 97 ? -0.632 -4.993 8.882 1.00 90.44 97 VAL A N 1
ATOM 787 C CA . VAL A 1 97 ? 0.149 -3.806 9.216 1.00 90.44 97 VAL A CA 1
ATOM 788 C C . VAL A 1 97 ? -0.722 -2.798 9.947 1.00 90.44 97 VAL A C 1
ATOM 790 O O . VAL A 1 97 ? -0.423 -2.426 11.074 1.00 90.44 97 VAL A O 1
ATOM 793 N N . PHE A 1 98 ? -1.800 -2.332 9.318 1.00 88.25 98 PHE A N 1
ATOM 794 C CA . PHE A 1 98 ? -2.514 -1.164 9.837 1.00 88.25 98 PHE A CA 1
ATOM 795 C C . PHE A 1 98 ? -3.486 -1.504 10.974 1.00 88.25 98 PHE A C 1
ATOM 797 O O . PHE A 1 98 ? -3.568 -0.751 11.939 1.00 88.25 98 PHE A O 1
ATOM 804 N N . CYS A 1 99 ? -4.201 -2.631 10.899 1.00 88.56 99 CYS A N 1
ATOM 805 C CA . CYS A 1 99 ? -5.083 -3.069 11.986 1.00 88.56 99 CYS A CA 1
ATOM 806 C C . CYS A 1 99 ? -4.321 -3.691 13.162 1.00 88.56 99 CYS A C 1
ATOM 808 O O . CYS A 1 99 ? -4.842 -3.671 14.270 1.00 88.56 99 CYS A O 1
ATOM 810 N N . GLU A 1 100 ? -3.115 -4.222 12.943 1.00 87.56 100 GLU A N 1
ATOM 811 C CA . GLU A 1 100 ? -2.274 -4.789 14.009 1.00 87.56 100 GLU A CA 1
ATOM 812 C C . GLU A 1 100 ? -1.906 -3.735 15.065 1.00 87.56 100 GLU A C 1
ATOM 814 O O . GLU A 1 100 ? -1.899 -3.996 16.266 1.00 87.56 100 GLU A O 1
ATOM 819 N N . ILE A 1 101 ? -1.659 -2.506 14.611 1.00 85.31 101 ILE A N 1
ATOM 820 C CA . ILE A 1 101 ? -1.303 -1.371 15.469 1.00 85.31 101 ILE A CA 1
ATOM 821 C C . ILE A 1 101 ? -2.550 -0.761 16.133 1.00 85.31 101 ILE A C 1
ATOM 823 O O . ILE A 1 101 ? -2.465 -0.117 17.183 1.00 85.31 101 ILE A O 1
ATOM 827 N N . ASP A 1 102 ? -3.728 -0.966 15.540 1.00 83.19 102 ASP A N 1
ATOM 828 C CA . ASP A 1 102 ? -4.978 -0.399 16.025 1.00 83.19 102 ASP A CA 1
ATOM 829 C C . ASP A 1 102 ? -5.620 -1.248 17.130 1.00 83.19 102 ASP A C 1
ATOM 831 O O . ASP A 1 102 ? -6.171 -2.328 16.913 1.00 83.19 102 ASP A O 1
ATOM 835 N N . LYS A 1 103 ? -5.634 -0.686 18.339 1.00 82.88 103 LYS A N 1
ATOM 836 C CA . LYS A 1 103 ? -6.229 -1.304 19.530 1.00 82.88 103 LYS A CA 1
ATOM 837 C C . LYS A 1 103 ? -7.740 -1.077 19.662 1.00 82.88 103 LYS A C 1
ATOM 839 O O . LYS A 1 103 ? -8.334 -1.533 20.634 1.00 82.88 103 LYS A O 1
ATOM 844 N N . THR A 1 104 ? -8.365 -0.351 18.737 1.00 86.31 104 THR A N 1
ATOM 845 C CA . THR A 1 104 ? -9.790 0.028 18.792 1.00 86.31 104 THR A CA 1
ATOM 846 C C . THR A 1 104 ? -10.716 -0.921 18.028 1.00 86.31 104 THR A C 1
ATOM 848 O O . THR A 1 104 ? -11.941 -0.838 18.175 1.00 86.31 104 THR A O 1
ATOM 851 N N . LEU A 1 105 ? -10.152 -1.822 17.218 1.00 91.19 105 LEU A N 1
ATOM 852 C CA . LEU A 1 105 ? -10.897 -2.861 16.511 1.00 91.19 105 LEU A CA 1
ATOM 853 C C . LEU A 1 105 ? -11.190 -4.041 17.432 1.00 91.19 105 LEU A C 1
ATOM 855 O O . LEU A 1 105 ? -10.295 -4.580 18.082 1.00 91.19 105 LEU A O 1
ATOM 859 N N . THR A 1 106 ? -12.445 -4.479 17.437 1.00 93.88 106 THR A N 1
ATOM 860 C CA . THR A 1 106 ? -12.838 -5.732 18.090 1.00 93.88 106 THR A CA 1
ATOM 861 C C . THR A 1 106 ? -12.393 -6.940 17.266 1.00 93.88 106 THR A C 1
ATOM 863 O O . THR A 1 106 ? -12.228 -6.848 16.050 1.00 93.88 106 THR A O 1
ATOM 866 N N . GLU A 1 107 ? -12.260 -8.103 17.904 1.00 92.44 107 GLU A N 1
ATOM 867 C CA . GLU A 1 107 ? -11.906 -9.343 17.197 1.00 92.44 107 GLU A CA 1
ATOM 868 C C . GLU A 1 107 ? -12.928 -9.711 16.116 1.00 92.44 107 GLU A C 1
ATOM 870 O O . GLU A 1 107 ? -12.544 -10.091 15.015 1.00 92.44 107 GLU A O 1
ATOM 875 N N . LYS A 1 108 ? -14.221 -9.475 16.373 1.00 95.06 108 LYS A N 1
ATOM 876 C CA . LYS A 1 108 ? -15.277 -9.666 15.373 1.00 95.06 108 LYS A CA 1
ATOM 877 C C . LYS A 1 108 ? -15.081 -8.767 14.146 1.00 95.06 108 LYS A C 1
ATOM 879 O O . LYS A 1 108 ? -15.233 -9.215 13.018 1.00 95.06 108 LYS A O 1
ATOM 884 N N . GLU A 1 109 ? -14.727 -7.499 14.346 1.00 95.38 109 GLU A N 1
ATOM 885 C CA . GLU A 1 109 ? -14.474 -6.575 13.233 1.00 95.38 109 GLU A CA 1
ATOM 886 C C . GLU A 1 109 ? -13.232 -6.971 12.430 1.00 95.38 109 GLU A C 1
ATOM 888 O O . GLU A 1 109 ? -13.234 -6.864 11.203 1.00 95.38 109 GLU A O 1
ATOM 893 N N . LYS A 1 110 ? -12.179 -7.454 13.101 1.00 94.31 110 LYS A N 1
ATOM 894 C CA . LYS A 1 110 ? -10.991 -7.999 12.428 1.00 94.31 110 LYS A CA 1
ATOM 895 C C . LYS A 1 110 ? -11.334 -9.247 11.617 1.00 94.31 110 LYS A C 1
ATOM 897 O O . LYS A 1 110 ? -10.849 -9.379 10.495 1.00 94.31 110 LYS A O 1
ATOM 902 N N . GLU A 1 111 ? -12.169 -10.132 12.156 1.00 95.31 111 GLU A N 1
ATOM 903 C CA . GLU A 1 111 ? -12.653 -11.332 11.469 1.00 95.31 111 GLU A CA 1
ATOM 904 C C . GLU A 1 111 ? -13.462 -10.968 10.219 1.00 95.31 111 GLU A C 1
ATOM 906 O O . GLU A 1 111 ? -13.148 -11.449 9.134 1.00 95.31 111 GLU A O 1
ATOM 911 N N . GLU A 1 112 ? -14.403 -10.027 10.322 1.00 96.00 112 GLU A N 1
ATOM 912 C CA . GLU A 1 112 ? -15.182 -9.537 9.177 1.00 96.00 112 GLU A CA 1
ATOM 913 C C . GLU A 1 112 ? -14.285 -8.923 8.086 1.00 96.00 112 GLU A C 1
ATOM 915 O O . GLU A 1 112 ? -14.433 -9.230 6.901 1.00 96.00 112 GLU A O 1
ATOM 920 N N . ILE A 1 113 ? -13.304 -8.093 8.464 1.00 95.81 113 ILE A N 1
ATOM 921 C CA . ILE A 1 113 ? -12.303 -7.561 7.522 1.00 95.81 113 ILE A CA 1
ATOM 922 C C . ILE A 1 113 ? -11.518 -8.713 6.871 1.00 95.81 113 ILE A C 1
ATOM 924 O O . ILE A 1 113 ? -11.268 -8.699 5.663 1.00 95.81 113 ILE A O 1
ATOM 928 N N . ASN A 1 114 ? -11.119 -9.716 7.655 1.00 95.62 114 ASN A N 1
ATOM 929 C CA . ASN A 1 114 ? -10.347 -10.863 7.188 1.00 95.62 114 ASN A CA 1
ATOM 930 C C . ASN A 1 114 ? -11.121 -11.728 6.200 1.00 95.62 114 ASN A C 1
ATOM 932 O O . ASN A 1 114 ? -10.548 -12.142 5.189 1.00 95.62 114 ASN A O 1
ATOM 936 N N . GLU A 1 115 ? -12.400 -11.978 6.449 1.00 96.56 115 GLU A N 1
ATOM 937 C CA . GLU A 1 115 ? -13.276 -12.688 5.523 1.00 96.56 115 GLU A CA 1
ATOM 938 C C . GLU A 1 115 ? -13.402 -11.941 4.196 1.00 96.56 115 GLU A C 1
ATOM 940 O O . GLU A 1 115 ? -13.232 -12.538 3.133 1.00 96.56 115 GLU A O 1
ATOM 945 N N . GLU A 1 116 ? -13.641 -10.630 4.238 1.00 96.75 116 GLU A N 1
ATOM 946 C CA . GLU A 1 116 ? -13.802 -9.813 3.034 1.00 96.75 116 GLU A CA 1
ATOM 947 C C . GLU A 1 116 ? -12.519 -9.740 2.198 1.00 96.75 116 GLU A C 1
ATOM 949 O O . GLU A 1 116 ? -12.573 -9.888 0.975 1.00 96.75 116 GLU A O 1
ATOM 954 N N . ILE A 1 117 ? -11.355 -9.587 2.836 1.00 95.81 117 ILE A N 1
ATOM 955 C CA . ILE A 1 117 ? -10.063 -9.640 2.136 1.00 95.81 117 ILE A CA 1
ATOM 956 C C . ILE A 1 117 ? -9.826 -11.038 1.553 1.00 95.81 117 ILE A C 1
ATOM 958 O O . ILE A 1 117 ? -9.402 -11.153 0.407 1.00 95.81 117 ILE A O 1
ATOM 962 N N . SER A 1 118 ? -10.148 -12.105 2.291 1.00 94.94 118 SER A N 1
ATOM 963 C CA . SER A 1 118 ? -9.970 -13.483 1.805 1.00 94.94 118 SER A CA 1
ATOM 964 C C . SER A 1 118 ? -10.861 -13.799 0.605 1.00 94.94 118 SER A C 1
ATOM 966 O O . SER A 1 118 ? -10.443 -14.537 -0.286 1.00 94.94 118 SER A O 1
ATOM 968 N N . LYS A 1 119 ? -12.068 -13.223 0.542 1.00 94.94 119 LYS A N 1
ATOM 969 C CA . LYS A 1 119 ? -12.935 -13.316 -0.643 1.00 94.94 119 LYS A CA 1
ATOM 970 C C . LYS A 1 119 ? -12.268 -12.671 -1.856 1.00 94.94 119 LYS A C 1
ATOM 972 O O . LYS A 1 119 ? -12.199 -13.318 -2.893 1.00 94.94 119 LYS A O 1
ATOM 977 N N . ILE A 1 120 ? -11.721 -11.461 -1.707 1.00 93.75 120 ILE A N 1
ATOM 978 C CA . ILE A 1 120 ? -11.000 -10.761 -2.785 1.00 93.75 120 ILE A CA 1
ATOM 979 C C . ILE A 1 120 ? -9.782 -11.569 -3.239 1.00 93.75 120 ILE A C 1
ATOM 981 O O . ILE A 1 120 ? -9.598 -11.795 -4.431 1.00 93.75 120 ILE A O 1
ATOM 985 N N . GLU A 1 121 ? -8.955 -12.027 -2.304 1.00 91.69 121 GLU A N 1
ATOM 986 C CA . GLU A 1 121 ? -7.764 -12.815 -2.629 1.00 91.69 121 GLU A CA 1
ATOM 987 C C . GLU A 1 121 ? -8.112 -14.089 -3.392 1.00 91.69 121 GLU A C 1
ATOM 989 O O . GLU A 1 121 ? -7.484 -14.393 -4.403 1.00 91.69 121 GLU A O 1
ATOM 994 N N . LYS A 1 122 ? -9.160 -14.797 -2.964 1.00 90.81 122 LYS A N 1
ATOM 995 C CA . LYS A 1 122 ? -9.626 -16.008 -3.638 1.00 90.81 122 LYS A CA 1
ATOM 996 C C . LYS A 1 122 ? -10.224 -15.721 -5.015 1.00 90.81 122 LYS A C 1
ATOM 998 O O . LYS A 1 122 ? -9.927 -16.442 -5.959 1.00 90.81 122 LYS A O 1
ATOM 1003 N N . GLU A 1 123 ? -11.082 -14.710 -5.127 1.00 90.81 123 GLU A N 1
ATOM 1004 C CA . GLU A 1 123 ? -11.774 -14.358 -6.373 1.00 90.81 123 GLU A CA 1
ATOM 1005 C C . GLU A 1 123 ? -10.797 -13.900 -7.459 1.00 90.81 123 GLU A C 1
ATOM 1007 O O . GLU A 1 123 ? -10.944 -14.265 -8.624 1.00 90.81 123 GLU A O 1
ATOM 1012 N N . TYR A 1 124 ? -9.776 -13.136 -7.067 1.00 88.00 124 TYR A N 1
ATOM 1013 C CA . TYR A 1 124 ? -8.811 -12.551 -7.992 1.00 88.00 124 TYR A CA 1
ATOM 1014 C C . TYR A 1 124 ? -7.476 -13.299 -8.048 1.00 88.00 124 TYR A C 1
ATOM 1016 O O . TYR A 1 124 ? -6.604 -12.853 -8.784 1.00 88.00 124 TYR A O 1
ATOM 1024 N N . GLU A 1 125 ? -7.328 -14.417 -7.327 1.00 86.75 125 GLU A N 1
ATOM 1025 C CA . GLU A 1 125 ? -6.101 -15.232 -7.213 1.00 86.75 125 GLU A CA 1
ATOM 1026 C C . GLU A 1 125 ? -4.880 -14.447 -6.688 1.00 86.75 125 GLU A C 1
ATOM 1028 O O . GLU A 1 125 ? -3.743 -14.659 -7.115 1.00 86.75 125 GLU A O 1
ATOM 1033 N N . ILE A 1 126 ? -5.107 -13.513 -5.760 1.00 87.56 126 ILE A N 1
ATOM 1034 C CA . ILE A 1 126 ? -4.054 -12.699 -5.141 1.00 87.56 126 ILE A CA 1
ATOM 1035 C C . ILE A 1 126 ? -3.457 -13.485 -3.968 1.00 87.56 126 ILE A C 1
ATOM 1037 O O . ILE A 1 126 ? -4.149 -13.763 -2.991 1.00 87.56 126 ILE A O 1
ATOM 1041 N N . LYS A 1 127 ? -2.173 -13.842 -4.057 1.00 81.25 127 LYS A N 1
ATOM 1042 C CA . LYS A 1 127 ? -1.469 -14.641 -3.040 1.00 81.25 127 LYS A CA 1
ATOM 1043 C C . LYS A 1 127 ? -0.730 -13.761 -2.032 1.00 81.25 127 LYS A C 1
ATOM 1045 O O . LYS A 1 127 ? -0.011 -12.84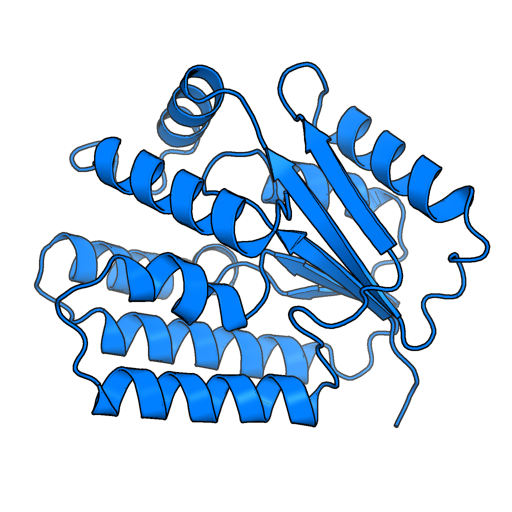4 -2.427 1.00 81.25 127 LYS A O 1
ATOM 1050 N N . TYR A 1 128 ? -0.815 -14.123 -0.751 1.00 76.94 128 TYR A N 1
ATOM 1051 C CA . TYR A 1 128 ? -0.100 -13.481 0.355 1.00 76.94 128 TYR A CA 1
ATOM 1052 C C . TYR A 1 128 ? 0.686 -14.506 1.178 1.00 76.94 128 TYR A C 1
ATOM 1054 O O . TYR A 1 128 ? 0.130 -15.511 1.608 1.00 76.94 128 TYR A O 1
ATOM 1062 N N . ASN A 1 129 ? 1.964 -14.233 1.442 1.00 65.12 129 ASN A N 1
ATOM 1063 C CA . ASN A 1 129 ? 2.889 -15.051 2.241 1.00 65.12 129 ASN A CA 1
ATOM 1064 C C . ASN A 1 129 ? 3.061 -16.519 1.801 1.00 65.12 129 ASN A C 1
ATOM 1066 O O . ASN A 1 129 ? 3.644 -17.316 2.538 1.00 65.12 129 ASN A O 1
ATOM 1070 N N . GLU A 1 130 ? 2.623 -16.859 0.592 1.00 64.19 130 GLU A N 1
ATOM 1071 C CA . GLU A 1 130 ? 3.012 -18.082 -0.113 1.00 64.19 130 GLU A CA 1
ATOM 1072 C C . GLU A 1 130 ? 4.432 -17.934 -0.696 1.00 64.19 130 GLU A C 1
ATOM 1074 O O . GLU A 1 130 ? 5.046 -16.869 -0.589 1.00 64.19 130 GLU A O 1
ATOM 1079 N N . GLU A 1 131 ? 4.977 -18.989 -1.312 1.00 63.88 131 GLU A N 1
ATOM 1080 C CA . GLU A 1 131 ? 6.187 -18.873 -2.136 1.00 63.88 131 GLU A CA 1
ATOM 1081 C C . GLU A 1 131 ? 5.904 -17.913 -3.301 1.00 63.88 131 GLU A C 1
ATOM 1083 O O . GLU A 1 131 ? 5.370 -18.294 -4.345 1.00 63.88 131 GLU A O 1
ATOM 1088 N N . TYR A 1 132 ? 6.200 -16.627 -3.085 1.00 72.00 132 TYR A N 1
ATOM 1089 C CA . TYR A 1 132 ? 6.183 -15.627 -4.139 1.00 72.00 132 TYR A CA 1
ATOM 1090 C C . TYR A 1 132 ? 7.142 -16.083 -5.222 1.00 72.00 132 TYR A C 1
ATOM 1092 O O . TYR A 1 132 ? 8.274 -16.476 -4.944 1.00 72.00 132 TYR A O 1
ATOM 1100 N N . TYR A 1 133 ? 6.706 -15.978 -6.468 1.00 70.12 133 TYR A N 1
ATOM 1101 C CA . TYR A 1 133 ? 7.553 -16.375 -7.580 1.00 70.12 133 TYR A CA 1
ATOM 1102 C C . TYR A 1 133 ? 8.782 -15.463 -7.709 1.00 70.12 133 TYR A C 1
ATOM 1104 O O . TYR A 1 133 ? 9.840 -15.881 -8.171 1.00 70.12 133 TYR A O 1
ATOM 1112 N N . PHE A 1 134 ? 8.659 -14.222 -7.236 1.00 78.12 134 PHE A N 1
ATOM 1113 C CA . PHE A 1 134 ? 9.769 -13.296 -7.099 1.00 78.12 134 PHE A CA 1
ATOM 1114 C C . PHE A 1 134 ? 9.542 -12.369 -5.909 1.00 78.12 134 PHE A C 1
ATOM 1116 O O . PHE A 1 134 ? 8.452 -11.813 -5.743 1.00 78.12 134 PHE A O 1
ATOM 1123 N N . TYR A 1 135 ? 10.596 -12.151 -5.132 1.00 84.81 135 TYR A N 1
ATOM 1124 C CA . TYR A 1 135 ? 10.646 -11.152 -4.075 1.00 84.81 135 TYR A CA 1
ATOM 1125 C C . TYR A 1 135 ? 11.896 -10.293 -4.259 1.00 84.81 135 TYR A C 1
ATOM 1127 O O . TYR A 1 135 ? 12.992 -10.822 -4.443 1.00 84.81 135 TYR A O 1
ATOM 1135 N N . CYS A 1 136 ? 11.736 -8.974 -4.195 1.00 86.06 136 CYS A N 1
ATOM 1136 C CA . CYS A 1 136 ? 12.846 -8.033 -4.267 1.00 86.06 136 CYS A CA 1
ATOM 1137 C C . CYS A 1 136 ? 12.711 -6.964 -3.186 1.00 86.06 136 CYS A C 1
ATOM 1139 O O . CYS A 1 136 ? 11.727 -6.226 -3.167 1.00 86.06 136 CYS A O 1
ATOM 1141 N N . ASP A 1 137 ? 13.711 -6.884 -2.311 1.00 89.75 137 ASP A N 1
ATOM 1142 C CA . ASP A 1 137 ? 13.895 -5.782 -1.366 1.00 89.75 137 ASP A CA 1
ATOM 1143 C C . ASP A 1 137 ? 14.750 -4.692 -2.023 1.00 89.75 137 ASP A C 1
ATOM 1145 O O . ASP A 1 137 ? 15.894 -4.938 -2.416 1.00 89.75 137 ASP A O 1
ATOM 1149 N N . VAL A 1 138 ? 14.194 -3.487 -2.149 1.00 92.00 138 VAL A N 1
ATOM 1150 C CA . VAL A 1 138 ? 14.844 -2.355 -2.810 1.00 92.00 138 VAL A CA 1
ATOM 1151 C C . VAL A 1 138 ? 14.879 -1.142 -1.889 1.00 92.00 138 VAL A C 1
ATOM 1153 O O . VAL A 1 138 ? 13.851 -0.582 -1.494 1.00 92.00 138 VAL A O 1
ATOM 1156 N N . SER A 1 139 ? 16.094 -0.667 -1.613 1.00 92.38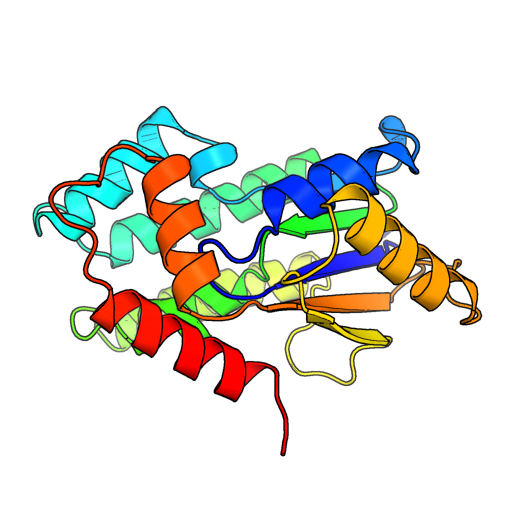 139 SER A N 1
ATOM 1157 C CA . SER A 1 139 ? 16.300 0.632 -0.978 1.00 92.38 139 SER A CA 1
ATOM 1158 C C . SER A 1 139 ? 16.095 1.774 -1.977 1.00 92.38 139 SER A C 1
ATOM 1160 O O . SER A 1 139 ? 16.632 1.773 -3.084 1.00 92.38 139 SER A O 1
ATOM 1162 N N . THR A 1 140 ? 15.360 2.797 -1.550 1.00 94.69 140 THR A N 1
ATOM 1163 C CA . THR A 1 140 ? 15.088 4.022 -2.317 1.00 94.69 140 THR A CA 1
ATOM 1164 C C . THR A 1 140 ? 15.881 5.231 -1.805 1.00 94.69 140 THR A C 1
ATOM 1166 O O . THR A 1 140 ? 15.519 6.375 -2.093 1.00 94.69 140 THR A O 1
ATOM 1169 N N . ASN A 1 141 ? 16.945 4.999 -1.026 1.00 92.44 141 ASN A N 1
ATOM 1170 C CA . ASN A 1 141 ? 17.748 6.061 -0.409 1.00 92.44 141 ASN A CA 1
ATOM 1171 C C . ASN A 1 141 ? 18.527 6.899 -1.419 1.00 92.44 141 ASN A C 1
ATOM 1173 O O . ASN A 1 141 ? 18.595 8.119 -1.293 1.00 92.44 141 ASN A O 1
ATOM 1177 N N . TYR A 1 142 ? 19.123 6.233 -2.408 1.00 89.62 142 TYR A N 1
ATOM 1178 C CA . TYR A 1 142 ? 20.152 6.829 -3.266 1.00 89.62 142 TYR A CA 1
ATOM 1179 C C . TYR A 1 142 ? 19.751 6.911 -4.739 1.00 89.62 142 TYR A C 1
ATOM 1181 O O . TYR A 1 142 ? 20.468 7.499 -5.542 1.00 89.62 142 TYR A O 1
ATOM 1189 N N . LEU A 1 143 ? 18.615 6.316 -5.102 1.00 89.56 143 LEU A N 1
ATOM 1190 C CA . LEU A 1 143 ? 18.137 6.252 -6.475 1.00 89.56 143 LEU A CA 1
ATOM 1191 C C . LEU A 1 143 ? 16.920 7.154 -6.664 1.00 89.56 143 LEU A C 1
ATOM 1193 O O . LEU A 1 143 ? 16.051 7.255 -5.793 1.00 89.56 143 LEU A O 1
ATOM 1197 N N . THR A 1 144 ? 16.841 7.780 -7.837 1.00 93.50 144 THR A N 1
ATOM 1198 C CA . THR A 1 144 ? 15.611 8.428 -8.298 1.00 93.50 144 THR A CA 1
ATOM 1199 C C . THR A 1 144 ? 14.516 7.377 -8.513 1.00 93.50 144 THR A C 1
ATOM 1201 O O . THR A 1 144 ? 14.835 6.201 -8.717 1.00 93.50 144 THR A O 1
ATOM 1204 N N . PRO A 1 145 ? 13.227 7.759 -8.511 1.00 94.62 145 PRO A N 1
ATOM 1205 C CA . PRO A 1 145 ? 12.140 6.835 -8.832 1.00 94.62 145 PRO A CA 1
ATOM 1206 C C . PRO A 1 145 ? 12.354 6.073 -10.148 1.00 94.62 145 PRO A C 1
ATOM 1208 O O . PRO A 1 145 ? 12.111 4.869 -10.196 1.00 94.62 145 PRO A O 1
ATOM 1211 N N . GLU A 1 146 ? 12.881 6.739 -11.180 1.00 95.38 146 GLU A N 1
ATOM 1212 C CA . GLU A 1 146 ? 13.280 6.131 -12.454 1.00 95.38 146 GLU A CA 1
ATOM 1213 C C . GLU A 1 146 ? 14.405 5.105 -12.292 1.00 95.38 146 GLU A C 1
ATOM 1215 O O . GLU A 1 146 ? 14.320 4.012 -12.849 1.00 95.38 146 GLU A O 1
ATOM 1220 N N . GLY A 1 147 ? 15.441 5.425 -11.511 1.00 94.44 147 GLY A N 1
ATOM 1221 C CA . GLY A 1 147 ? 16.542 4.501 -11.237 1.00 94.44 147 GLY A CA 1
ATOM 1222 C C . GLY A 1 147 ? 16.077 3.248 -10.491 1.00 94.44 147 GLY A C 1
ATOM 1223 O O . GLY A 1 147 ? 16.460 2.138 -10.854 1.00 94.44 147 GLY A O 1
ATOM 1224 N N . VAL A 1 148 ? 15.197 3.413 -9.497 1.00 94.56 148 VAL A N 1
ATOM 1225 C CA . VAL A 1 148 ? 14.566 2.294 -8.774 1.00 94.56 148 VAL A CA 1
ATOM 1226 C C . VAL A 1 148 ? 13.725 1.443 -9.729 1.00 94.56 148 VAL A C 1
ATOM 1228 O O . VAL A 1 148 ? 13.848 0.220 -9.731 1.00 94.56 148 VAL A O 1
ATOM 1231 N N . ALA A 1 149 ? 12.893 2.070 -10.566 1.00 93.44 149 ALA A N 1
ATOM 1232 C CA . ALA A 1 149 ? 12.056 1.364 -11.533 1.00 93.44 149 ALA A CA 1
ATOM 1233 C C . ALA A 1 149 ? 12.888 0.537 -12.526 1.00 93.44 149 ALA A C 1
ATOM 1235 O O . ALA A 1 149 ? 12.575 -0.629 -12.766 1.00 93.44 149 ALA A O 1
ATOM 1236 N N . LEU A 1 150 ? 13.975 1.108 -13.055 1.00 90.88 150 LEU A N 1
ATOM 1237 C CA . LEU A 1 150 ? 14.883 0.411 -13.965 1.00 90.88 150 LEU A CA 1
ATOM 1238 C C . LEU A 1 150 ? 15.584 -0.773 -13.287 1.00 90.88 150 LEU A C 1
ATOM 1240 O O . LEU A 1 150 ? 15.717 -1.833 -13.901 1.00 90.88 150 LEU A O 1
ATOM 1244 N N . ALA A 1 151 ? 16.004 -0.619 -12.028 1.00 90.25 151 ALA A N 1
ATOM 1245 C CA . ALA A 1 151 ? 16.598 -1.710 -11.258 1.00 90.25 151 ALA A CA 1
ATOM 1246 C C . ALA A 1 151 ? 15.616 -2.882 -11.107 1.00 90.25 151 ALA A C 1
ATOM 1248 O O . ALA A 1 151 ? 15.969 -4.018 -11.418 1.00 90.25 151 ALA A O 1
ATOM 1249 N N . ILE A 1 152 ? 14.362 -2.597 -10.737 1.00 90.31 152 ILE A N 1
ATOM 1250 C CA . ILE A 1 152 ? 13.306 -3.614 -10.621 1.00 90.31 152 ILE A CA 1
ATOM 1251 C C . ILE A 1 152 ? 13.064 -4.306 -11.966 1.00 90.31 152 ILE A C 1
ATOM 1253 O O . ILE A 1 152 ? 13.030 -5.532 -12.023 1.00 90.31 152 ILE A O 1
ATOM 1257 N N . LEU A 1 153 ? 12.931 -3.545 -13.058 1.00 87.25 153 LEU A N 1
ATOM 1258 C CA . LEU A 1 153 ? 12.754 -4.112 -14.401 1.00 87.25 153 LEU A CA 1
ATOM 1259 C C . LEU A 1 153 ? 13.911 -5.022 -14.799 1.00 87.25 153 LEU A C 1
ATOM 1261 O O . LEU A 1 153 ? 13.683 -6.087 -15.369 1.00 87.25 153 LEU A O 1
ATOM 1265 N N . SER A 1 154 ? 15.140 -4.619 -14.485 1.00 84.81 154 SER A N 1
ATOM 1266 C CA . SER A 1 154 ? 16.336 -5.405 -14.787 1.00 84.81 154 SER A CA 1
ATOM 1267 C C . SER A 1 154 ? 16.316 -6.737 -14.033 1.00 84.81 154 SER A C 1
ATOM 1269 O O . SER A 1 154 ? 16.578 -7.782 -14.627 1.00 84.81 154 SER A O 1
ATOM 1271 N N . SER A 1 155 ? 15.918 -6.730 -12.758 1.00 82.94 155 SER A N 1
ATOM 1272 C CA . SER A 1 155 ? 15.765 -7.952 -11.958 1.00 82.94 155 SER A CA 1
ATOM 1273 C C . SER A 1 155 ? 14.627 -8.855 -12.451 1.00 82.94 155 SER A C 1
ATOM 1275 O O . SER A 1 155 ? 14.777 -10.076 -12.475 1.00 82.94 155 SER A O 1
ATOM 1277 N N . LEU A 1 156 ? 13.513 -8.272 -12.902 1.00 79.50 156 LEU A N 1
ATOM 1278 C CA . LEU A 1 156 ? 12.401 -9.018 -13.504 1.00 79.50 156 LEU A CA 1
ATOM 1279 C C . LEU A 1 156 ? 12.750 -9.582 -14.894 1.00 79.50 156 LEU A C 1
ATOM 1281 O O . LEU A 1 156 ? 12.202 -10.604 -15.283 1.00 79.50 156 LEU A O 1
ATOM 1285 N N . SER A 1 157 ? 13.651 -8.939 -15.642 1.00 68.19 157 SER A N 1
ATOM 1286 C CA . SER A 1 157 ? 14.040 -9.363 -16.999 1.00 68.19 157 SER A CA 1
ATOM 1287 C C . SER A 1 157 ? 15.140 -10.425 -17.014 1.00 68.19 157 SER A C 1
ATOM 1289 O O . SER A 1 157 ? 15.218 -11.209 -17.952 1.00 68.19 157 SER A O 1
ATOM 1291 N N . GLY A 1 158 ? 16.005 -10.444 -15.994 1.00 57.97 158 GLY A N 1
ATOM 1292 C CA . GLY A 1 158 ? 17.062 -11.453 -15.831 1.00 57.97 158 GLY A CA 1
ATOM 1293 C C . GLY A 1 158 ? 16.566 -12.804 -15.306 1.00 57.97 158 GLY A C 1
ATOM 1294 O O . GLY A 1 158 ? 17.343 -13.742 -15.168 1.00 57.97 158 GLY A O 1
ATOM 1295 N N . SER A 1 159 ? 15.278 -12.895 -15.000 1.00 52.19 159 SER A N 1
ATOM 1296 C CA . SER A 1 159 ? 14.578 -14.124 -14.664 1.00 52.19 159 SER A CA 1
ATOM 1297 C C . SER A 1 159 ? 13.662 -14.456 -15.861 1.00 52.19 159 SER A C 1
ATOM 1299 O O . SER A 1 159 ? 13.275 -13.539 -16.583 1.00 52.19 159 SER A O 1
ATOM 1301 N N . ASP A 1 160 ? 13.330 -15.726 -16.147 1.00 48.41 160 ASP A N 1
ATOM 1302 C CA . ASP A 1 160 ? 12.460 -16.164 -17.278 1.00 48.41 160 ASP A CA 1
ATOM 1303 C C . ASP A 1 160 ? 10.979 -15.680 -17.166 1.00 48.41 160 ASP A C 1
ATOM 1305 O O . ASP A 1 160 ? 10.018 -16.306 -17.618 1.00 48.41 160 ASP A O 1
ATOM 1309 N N . VAL A 1 161 ? 10.804 -14.523 -16.540 1.00 49.72 161 VAL A N 1
ATOM 1310 C CA . VAL A 1 161 ? 9.692 -13.985 -15.762 1.00 49.72 161 VAL A CA 1
ATOM 1311 C C . VAL A 1 161 ? 8.913 -12.913 -16.518 1.00 49.72 161 VAL A C 1
ATOM 1313 O O . VAL A 1 161 ? 7.821 -12.521 -16.117 1.00 49.72 161 VAL A O 1
ATOM 1316 N N . ILE A 1 162 ? 9.381 -12.526 -17.706 1.00 52.03 162 ILE A N 1
ATOM 1317 C CA . ILE A 1 162 ? 8.596 -11.711 -18.650 1.00 52.03 162 ILE A CA 1
ATOM 1318 C C . ILE A 1 162 ? 7.348 -12.483 -19.146 1.00 52.03 162 ILE A C 1
ATOM 1320 O O . ILE A 1 162 ? 6.493 -11.945 -19.848 1.00 52.03 162 ILE A O 1
ATOM 1324 N N . LYS A 1 163 ? 7.164 -13.738 -18.721 1.00 54.72 163 LYS A N 1
ATOM 1325 C CA . LYS A 1 163 ? 5.854 -14.387 -18.674 1.00 54.72 163 LYS A CA 1
ATOM 1326 C C . LYS A 1 163 ? 5.224 -14.134 -17.308 1.00 54.72 163 LYS A C 1
ATOM 1328 O O . LYS A 1 163 ? 5.292 -14.975 -16.422 1.00 54.72 163 LYS A O 1
ATOM 1333 N N . PHE A 1 164 ? 4.538 -13.003 -17.175 1.00 60.78 164 PHE A N 1
ATOM 1334 C CA . PHE A 1 164 ? 3.650 -12.671 -16.052 1.00 60.78 164 PHE A CA 1
ATOM 1335 C C . PHE A 1 164 ? 2.448 -13.644 -15.908 1.00 60.78 164 PHE A C 1
ATOM 1337 O O . PHE A 1 164 ? 1.434 -13.305 -15.311 1.00 60.78 164 PHE A O 1
ATOM 1344 N N . ASP A 1 165 ? 2.507 -14.855 -16.460 1.00 58.50 165 ASP A N 1
ATOM 1345 C CA . ASP A 1 165 ? 1.415 -15.819 -16.410 1.00 58.50 165 ASP A CA 1
ATOM 1346 C C . ASP A 1 165 ? 1.374 -16.495 -15.032 1.00 58.50 165 ASP A C 1
ATOM 1348 O O . ASP A 1 165 ? 2.213 -17.334 -14.726 1.00 58.50 165 ASP A O 1
ATOM 1352 N N . HIS A 1 166 ? 0.353 -16.173 -14.230 1.00 61.50 166 HIS A N 1
ATOM 1353 C CA . HIS A 1 166 ? 0.050 -16.798 -12.929 1.00 61.50 166 HIS A CA 1
ATOM 1354 C C . HIS A 1 166 ? 1.057 -16.567 -11.798 1.00 61.50 166 HIS A C 1
ATOM 1356 O O . HIS A 1 166 ? 1.053 -17.303 -10.808 1.00 61.50 166 HIS A O 1
ATOM 1362 N N . TYR A 1 167 ? 1.883 -15.532 -11.903 1.00 73.62 167 TYR A N 1
ATOM 1363 C CA . TYR A 1 167 ? 2.873 -15.231 -10.881 1.00 73.62 167 TYR A CA 1
ATOM 1364 C C . TYR A 1 167 ? 2.560 -13.945 -10.123 1.00 73.62 167 TYR A C 1
ATOM 1366 O O . TYR A 1 167 ? 2.171 -12.923 -10.698 1.00 73.62 167 TYR A O 1
ATOM 1374 N N . VAL A 1 168 ? 2.752 -14.022 -8.806 1.00 79.56 168 VAL A N 1
ATOM 1375 C CA . VAL A 1 168 ? 2.731 -12.878 -7.898 1.00 79.56 168 VAL A CA 1
ATOM 1376 C C . VAL A 1 168 ? 4.175 -12.503 -7.594 1.00 79.56 168 VAL A C 1
ATOM 1378 O O . VAL A 1 168 ? 4.928 -13.286 -7.011 1.00 79.56 168 VAL A O 1
ATOM 1381 N N . HIS A 1 169 ? 4.544 -11.301 -8.019 1.00 86.75 169 HIS A N 1
ATOM 1382 C CA . HIS A 1 169 ? 5.835 -10.674 -7.783 1.00 86.75 169 HIS A CA 1
ATOM 1383 C C . HIS A 1 169 ? 5.679 -9.628 -6.690 1.00 86.75 169 HIS A C 1
ATOM 1385 O O . HIS A 1 169 ? 4.808 -8.763 -6.790 1.00 86.75 169 HIS A O 1
ATOM 1391 N N . VAL A 1 170 ? 6.533 -9.664 -5.674 1.00 89.81 170 VAL A N 1
ATOM 1392 C CA . VAL A 1 170 ? 6.505 -8.697 -4.574 1.00 89.81 170 VAL A CA 1
ATOM 1393 C C . VAL A 1 170 ? 7.762 -7.839 -4.604 1.00 89.81 170 VAL A C 1
ATOM 1395 O O . VAL A 1 170 ? 8.881 -8.347 -4.596 1.00 89.81 170 VAL A O 1
ATOM 1398 N N . ILE A 1 171 ? 7.564 -6.524 -4.620 1.00 92.62 171 ILE A N 1
ATOM 1399 C CA . ILE A 1 171 ? 8.619 -5.516 -4.544 1.00 92.62 171 ILE A CA 1
ATOM 1400 C C . ILE A 1 171 ? 8.466 -4.782 -3.218 1.00 92.62 171 ILE A C 1
ATOM 1402 O O . ILE A 1 171 ? 7.565 -3.956 -3.053 1.00 92.62 171 ILE A O 1
ATOM 1406 N N . PHE A 1 172 ? 9.337 -5.084 -2.266 1.00 93.50 172 PHE A N 1
ATOM 1407 C CA . PHE A 1 172 ? 9.395 -4.399 -0.986 1.00 93.50 172 PHE A CA 1
ATOM 1408 C C . PHE A 1 172 ? 10.281 -3.160 -1.102 1.00 93.50 172 PHE A C 1
ATOM 1410 O O . PHE A 1 172 ? 11.483 -3.262 -1.326 1.00 93.50 172 PHE A O 1
ATOM 1417 N N . LEU A 1 173 ? 9.681 -1.975 -0.981 1.00 95.19 173 LEU A N 1
ATOM 1418 C CA . LEU A 1 173 ? 10.406 -0.708 -1.014 1.00 95.19 173 LEU A CA 1
ATOM 1419 C C . LEU A 1 173 ? 10.653 -0.190 0.400 1.00 95.19 173 LEU A C 1
ATOM 1421 O O . LEU A 1 173 ? 9.717 -0.030 1.188 1.00 95.19 173 LEU A O 1
ATOM 1425 N N . ARG A 1 174 ? 11.903 0.175 0.689 1.00 94.44 174 ARG A N 1
ATOM 1426 C CA . ARG A 1 174 ? 12.293 0.800 1.959 1.00 94.44 174 ARG A CA 1
ATOM 1427 C C . ARG A 1 174 ? 13.188 2.017 1.767 1.00 94.44 174 ARG A C 1
ATOM 1429 O O . ARG A 1 174 ? 13.769 2.237 0.704 1.00 94.44 174 ARG A O 1
ATOM 1436 N N . CYS A 1 175 ? 13.277 2.836 2.803 1.00 94.44 175 CYS A N 1
ATOM 1437 C CA . CYS A 1 175 ? 14.257 3.907 2.914 1.00 94.44 175 CYS A CA 1
ATOM 1438 C C . CYS A 1 175 ? 14.582 4.170 4.379 1.00 94.44 175 CYS A C 1
ATOM 1440 O O . CYS A 1 175 ? 13.847 3.751 5.272 1.00 94.44 175 CYS A O 1
ATOM 1442 N N . ASP A 1 176 ? 15.642 4.929 4.601 1.00 94.56 176 ASP A N 1
ATOM 1443 C CA . ASP A 1 176 ? 16.050 5.383 5.918 1.00 94.56 176 ASP A CA 1
ATOM 1444 C C . ASP A 1 176 ? 14.965 6.283 6.510 1.00 94.56 176 ASP A C 1
ATOM 1446 O O . ASP A 1 176 ? 14.299 7.049 5.800 1.00 94.56 176 ASP A O 1
ATOM 1450 N N . PHE A 1 177 ? 14.801 6.208 7.829 1.00 93.31 177 PHE A N 1
ATOM 1451 C CA . PHE A 1 177 ? 13.701 6.875 8.521 1.00 93.31 177 PHE A CA 1
ATOM 1452 C C . PHE A 1 177 ? 13.720 8.399 8.336 1.00 93.31 177 PHE A C 1
ATOM 1454 O O . PHE A 1 177 ? 12.669 9.021 8.196 1.00 93.31 177 PHE A O 1
ATOM 1461 N N . ASP A 1 178 ? 14.896 9.022 8.260 1.00 92.69 178 ASP A N 1
ATOM 1462 C CA . ASP A 1 178 ? 14.991 10.473 8.068 1.00 92.69 178 ASP A CA 1
ATOM 1463 C C . ASP A 1 178 ? 14.581 10.911 6.657 1.00 92.69 178 ASP A C 1
ATOM 1465 O O . ASP A 1 178 ? 13.871 11.909 6.495 1.00 92.69 178 ASP A O 1
ATOM 1469 N N . LEU A 1 179 ? 14.924 10.124 5.632 1.00 93.12 179 LEU A N 1
ATOM 1470 C CA . LEU A 1 179 ? 14.431 10.360 4.275 1.00 93.12 179 LEU A CA 1
ATOM 1471 C C . LEU A 1 179 ? 12.916 10.127 4.191 1.00 93.12 179 LEU A C 1
ATOM 1473 O O . LEU A 1 179 ? 12.205 10.902 3.547 1.00 93.12 179 LEU A O 1
ATOM 1477 N N . GLN A 1 180 ? 12.412 9.098 4.876 1.00 93.44 180 GLN A N 1
ATOM 1478 C CA . GLN A 1 180 ? 10.981 8.815 4.974 1.00 93.44 180 GLN A CA 1
ATOM 1479 C C . GLN A 1 180 ? 10.221 10.001 5.580 1.00 93.44 180 GLN A C 1
ATOM 1481 O O . GLN A 1 180 ? 9.243 10.461 4.990 1.00 93.44 180 GLN A O 1
ATOM 1486 N N . LYS A 1 181 ? 10.690 10.542 6.715 1.00 90.88 181 LYS A N 1
ATOM 1487 C CA . LYS A 1 181 ? 10.111 11.737 7.355 1.00 90.88 181 LYS A CA 1
ATOM 1488 C C . LYS A 1 181 ? 10.059 12.910 6.394 1.00 90.88 181 LYS A C 1
ATOM 1490 O O . LYS A 1 181 ? 8.997 13.506 6.226 1.00 90.88 181 LYS A O 1
ATOM 1495 N N . LYS A 1 182 ? 11.186 13.217 5.742 1.00 90.69 182 LYS A N 1
ATOM 1496 C CA . LYS A 1 182 ? 11.282 14.316 4.777 1.00 90.69 182 LYS A CA 1
ATOM 1497 C C . LYS A 1 182 ? 10.216 14.179 3.688 1.00 90.69 182 LYS A C 1
ATOM 1499 O O . LYS A 1 182 ? 9.440 15.106 3.477 1.00 90.69 182 LYS A O 1
ATOM 1504 N N . ARG A 1 183 ? 10.104 12.997 3.075 1.00 90.56 183 ARG A N 1
ATOM 1505 C CA . ARG A 1 183 ? 9.111 12.713 2.024 1.00 90.56 183 ARG A CA 1
ATOM 1506 C C . ARG A 1 183 ? 7.669 12.818 2.521 1.00 90.56 183 ARG A C 1
ATOM 1508 O O . ARG A 1 183 ? 6.805 13.299 1.791 1.00 90.56 183 ARG A O 1
ATOM 1515 N N . ILE A 1 184 ? 7.389 12.361 3.742 1.00 87.88 184 ILE A N 1
ATOM 1516 C CA . ILE A 1 184 ? 6.056 12.462 4.352 1.00 87.88 184 ILE A CA 1
ATOM 1517 C C . ILE A 1 184 ? 5.660 13.933 4.546 1.00 87.88 184 ILE A C 1
ATOM 1519 O O . ILE A 1 184 ? 4.539 14.308 4.198 1.00 87.88 184 ILE A O 1
ATOM 1523 N N . ILE A 1 185 ? 6.582 14.758 5.052 1.00 85.38 185 ILE A N 1
ATOM 1524 C CA . ILE A 1 185 ? 6.370 16.196 5.261 1.00 85.38 185 ILE A CA 1
ATOM 1525 C C . ILE A 1 185 ? 6.155 16.903 3.919 1.00 85.38 185 ILE A C 1
ATOM 1527 O O . ILE A 1 185 ? 5.167 17.613 3.756 1.00 85.38 185 ILE A O 1
ATOM 1531 N N . GLU A 1 186 ? 7.028 16.667 2.936 1.00 85.38 186 GLU A N 1
ATOM 1532 C CA . GLU A 1 186 ? 6.950 17.290 1.606 1.00 85.38 186 GLU A CA 1
ATOM 1533 C C . GLU A 1 186 ? 5.656 16.939 0.866 1.00 85.38 186 GLU A C 1
ATOM 1535 O O . GLU A 1 186 ? 5.032 17.805 0.255 1.00 85.38 186 GLU A O 1
ATOM 1540 N N . ARG A 1 187 ? 5.218 15.674 0.935 1.00 76.88 187 ARG A N 1
ATOM 1541 C CA . ARG A 1 187 ? 4.010 15.214 0.235 1.00 76.88 187 ARG A CA 1
ATOM 1542 C C . ARG A 1 187 ? 2.722 15.776 0.837 1.00 76.88 187 ARG A C 1
ATOM 1544 O O . ARG A 1 187 ? 1.696 15.716 0.166 1.00 76.88 187 ARG A O 1
ATOM 1551 N N . ASN A 1 188 ? 2.769 16.268 2.079 1.00 69.31 188 ASN A N 1
ATOM 1552 C CA . ASN A 1 188 ? 1.692 16.954 2.793 1.00 69.31 188 ASN A CA 1
ATOM 1553 C C . ASN A 1 188 ? 0.276 16.523 2.366 1.00 69.31 188 ASN A C 1
ATOM 1555 O O . ASN A 1 188 ? -0.456 17.269 1.713 1.00 69.31 188 ASN A O 1
ATOM 1559 N N . ARG A 1 189 ? -0.154 15.317 2.755 1.00 65.81 189 ARG A N 1
ATOM 1560 C CA . ARG A 1 189 ? -1.524 14.842 2.474 1.00 65.81 189 ARG A CA 1
ATOM 1561 C C . ARG A 1 189 ? -2.611 15.558 3.308 1.00 65.81 189 ARG A C 1
ATOM 1563 O O . ARG A 1 189 ? -3.740 15.080 3.344 1.00 65.81 189 ARG A O 1
ATOM 1570 N N . GLY A 1 190 ? -2.298 16.710 3.916 1.00 54.19 190 GLY A N 1
ATOM 1571 C CA . GLY A 1 190 ? -3.222 17.533 4.702 1.00 54.19 190 GLY A CA 1
ATOM 1572 C C . GLY A 1 190 ? -3.226 17.240 6.205 1.00 54.19 190 GLY A C 1
ATOM 1573 O O . GLY A 1 190 ? -4.166 17.641 6.876 1.00 54.19 190 GLY A O 1
ATOM 1574 N N . ILE A 1 191 ? -2.204 16.542 6.721 1.00 53.41 191 ILE A N 1
ATOM 1575 C CA . ILE A 1 191 ? -2.134 16.041 8.113 1.00 53.41 191 ILE A CA 1
ATOM 1576 C C . ILE A 1 191 ? -0.860 16.558 8.822 1.00 53.41 191 ILE A C 1
ATOM 1578 O O . ILE A 1 191 ? -0.436 16.003 9.824 1.00 53.41 191 ILE A O 1
ATOM 1582 N N . ILE A 1 192 ? -0.183 17.601 8.310 1.00 48.97 192 ILE A N 1
ATOM 1583 C CA . ILE A 1 192 ? 1.126 18.038 8.854 1.00 48.97 192 ILE A CA 1
ATOM 1584 C C . ILE A 1 192 ? 1.082 18.373 10.354 1.00 48.97 192 ILE A C 1
ATOM 1586 O O . ILE A 1 192 ? 2.080 18.156 11.035 1.00 48.97 192 ILE A O 1
ATOM 1590 N N . SER A 1 193 ? -0.047 18.836 10.894 1.00 47.31 193 SER A N 1
ATOM 1591 C CA . SER A 1 193 ? -0.162 19.140 12.326 1.00 47.31 193 SER A CA 1
ATOM 1592 C C . SER A 1 193 ? -0.241 17.907 13.239 1.00 47.31 193 SER A C 1
ATOM 1594 O O . SER A 1 193 ? -0.135 18.067 14.449 1.00 47.31 193 SER A O 1
ATOM 1596 N N . GLU A 1 194 ? -0.408 16.693 12.697 1.00 53.78 194 GLU A N 1
ATOM 1597 C CA . GLU A 1 194 ? -0.784 15.494 13.472 1.00 53.78 194 GLU A CA 1
ATOM 1598 C C . GLU A 1 194 ? 0.008 14.226 13.095 1.00 53.78 194 GLU A C 1
ATOM 1600 O O . GLU A 1 194 ? -0.333 13.125 13.530 1.00 53.78 194 GLU A O 1
ATOM 1605 N N . ILE A 1 195 ? 1.073 14.335 12.288 1.00 64.94 195 ILE A N 1
ATOM 1606 C CA . ILE A 1 195 ? 1.869 13.159 11.897 1.00 64.94 195 ILE A CA 1
ATOM 1607 C C . ILE A 1 195 ? 2.621 12.610 13.111 1.00 64.94 195 ILE A C 1
ATOM 1609 O O . ILE A 1 195 ? 3.700 13.079 13.473 1.00 64.94 195 ILE A O 1
ATOM 1613 N N . ASN A 1 196 ? 2.065 11.563 13.714 1.00 76.81 196 ASN A N 1
ATOM 1614 C CA . ASN A 1 196 ? 2.730 10.800 14.754 1.00 76.81 196 ASN A CA 1
ATOM 1615 C C . ASN A 1 196 ? 3.823 9.918 14.127 1.00 76.81 196 ASN A C 1
ATOM 1617 O O . ASN A 1 196 ? 3.558 8.836 13.603 1.00 76.81 196 ASN A O 1
ATOM 1621 N N . PHE A 1 197 ? 5.074 10.377 14.168 1.00 86.88 197 PHE A N 1
ATOM 1622 C CA . PHE A 1 197 ? 6.201 9.607 13.639 1.00 86.88 197 PHE A CA 1
ATOM 1623 C C . PHE A 1 197 ? 6.496 8.325 14.426 1.00 86.88 197 PHE A C 1
ATOM 1625 O O . PHE A 1 197 ? 7.110 7.423 13.861 1.00 86.88 197 PHE A O 1
ATOM 1632 N N . ASP A 1 198 ? 6.032 8.190 15.670 1.00 87.44 198 ASP A N 1
ATOM 1633 C CA . ASP A 1 198 ? 6.131 6.919 16.392 1.00 87.44 198 ASP A CA 1
ATOM 1634 C C . ASP A 1 198 ? 5.135 5.888 15.852 1.00 87.44 198 ASP A C 1
ATOM 1636 O O . ASP A 1 198 ? 5.490 4.720 15.717 1.00 87.44 198 ASP A O 1
ATOM 1640 N N . TYR A 1 199 ? 3.946 6.315 15.409 1.00 86.25 199 TYR A N 1
ATOM 1641 C CA . TYR A 1 199 ? 3.058 5.448 14.626 1.00 86.25 199 TYR A CA 1
ATOM 1642 C C . TYR A 1 199 ? 3.731 4.997 13.320 1.00 86.25 199 TYR A C 1
ATOM 1644 O O . TYR A 1 199 ? 3.671 3.823 12.969 1.00 86.25 199 TYR A O 1
ATOM 1652 N N . ILE A 1 200 ? 4.444 5.890 12.619 1.00 89.69 200 ILE A N 1
ATOM 1653 C CA . ILE A 1 200 ? 5.178 5.509 11.398 1.00 89.69 200 ILE A CA 1
ATOM 1654 C C . ILE A 1 200 ? 6.273 4.471 11.687 1.00 89.69 200 ILE A C 1
ATOM 1656 O O . ILE A 1 200 ? 6.447 3.555 10.885 1.00 89.69 200 ILE A O 1
ATOM 1660 N N . LYS A 1 201 ? 6.981 4.563 12.822 1.00 91.75 201 LYS A N 1
ATOM 1661 C CA . LYS A 1 201 ? 7.947 3.525 13.229 1.00 91.75 201 LYS A CA 1
ATOM 1662 C C . LYS A 1 201 ? 7.269 2.177 13.459 1.00 91.75 201 LYS A C 1
ATOM 1664 O O . LYS A 1 201 ? 7.735 1.191 12.908 1.00 91.75 201 LYS A O 1
ATOM 1669 N N . GLN A 1 202 ? 6.147 2.148 14.180 1.00 91.75 202 GLN A N 1
ATOM 1670 C CA . GLN A 1 202 ? 5.380 0.913 14.399 1.00 91.75 202 GLN A CA 1
ATOM 1671 C C . GLN A 1 202 ? 4.919 0.302 13.069 1.00 91.75 202 GLN A C 1
ATOM 1673 O O . GLN A 1 202 ? 5.039 -0.899 12.853 1.00 91.75 202 GLN A O 1
ATOM 1678 N N . VAL A 1 203 ? 4.469 1.137 12.126 1.00 91.56 203 VAL A N 1
ATOM 1679 C CA . VAL A 1 203 ? 4.134 0.691 10.766 1.00 91.56 203 VAL A CA 1
ATOM 1680 C C . VAL A 1 203 ? 5.356 0.086 10.069 1.00 91.56 203 VAL A C 1
ATOM 1682 O O . VAL A 1 203 ? 5.222 -0.960 9.437 1.00 91.56 203 VAL A O 1
ATOM 1685 N N . ASN A 1 204 ? 6.538 0.707 10.172 1.00 92.88 204 ASN A N 1
ATOM 1686 C CA . ASN A 1 204 ? 7.774 0.154 9.608 1.00 92.88 204 ASN A CA 1
ATOM 1687 C C . ASN A 1 204 ? 8.097 -1.224 10.206 1.00 92.88 204 ASN A C 1
ATOM 1689 O O . ASN A 1 204 ? 8.321 -2.157 9.443 1.00 92.88 204 ASN A O 1
ATOM 1693 N N . GLU A 1 205 ? 8.045 -1.364 11.532 1.00 92.25 205 GLU A N 1
ATOM 1694 C CA . GLU A 1 205 ? 8.288 -2.630 12.242 1.00 92.25 205 GLU A CA 1
ATOM 1695 C C . GLU A 1 205 ? 7.315 -3.729 11.786 1.00 92.25 205 GLU A C 1
ATOM 1697 O O . GLU A 1 205 ? 7.731 -4.851 11.489 1.00 92.25 205 GLU A O 1
ATOM 1702 N N . CYS A 1 206 ? 6.026 -3.405 11.631 1.00 91.69 206 CYS A N 1
ATOM 1703 C CA . CYS A 1 206 ? 5.046 -4.342 11.082 1.00 91.69 206 CYS A CA 1
ATOM 1704 C C . CYS A 1 206 ? 5.404 -4.776 9.650 1.00 91.69 206 CYS A C 1
ATOM 1706 O O . CYS A 1 206 ? 5.344 -5.968 9.346 1.00 91.69 206 CYS A O 1
ATOM 1708 N N . TYR A 1 207 ? 5.811 -3.8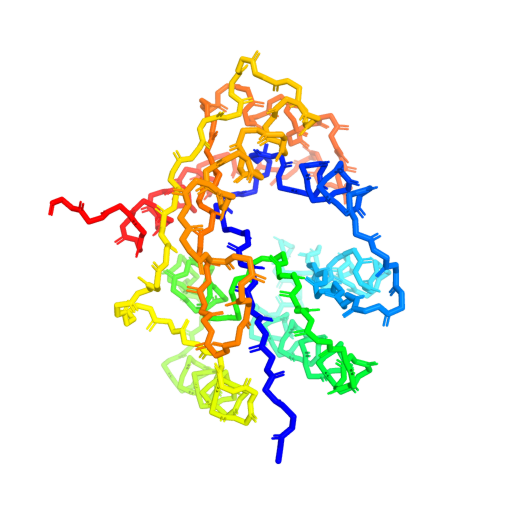51 8.773 1.00 91.88 207 TYR A N 1
ATOM 1709 C CA . TYR A 1 207 ? 6.250 -4.194 7.412 1.00 91.88 207 TYR A CA 1
ATOM 1710 C C . TYR A 1 207 ? 7.481 -5.101 7.407 1.00 91.88 207 TYR A C 1
ATOM 1712 O O . TYR A 1 207 ? 7.492 -6.088 6.671 1.00 91.88 207 TYR A O 1
ATOM 1720 N N . GLU A 1 208 ? 8.489 -4.787 8.219 1.00 89.06 208 GLU A N 1
ATOM 1721 C CA . GLU A 1 208 ? 9.690 -5.611 8.354 1.00 89.06 208 GLU A CA 1
ATOM 1722 C C . GLU A 1 208 ? 9.320 -7.017 8.831 1.00 89.06 208 GLU A C 1
ATOM 1724 O O . GLU A 1 208 ? 9.687 -7.988 8.179 1.00 89.06 208 GLU A O 1
ATOM 1729 N N . SER A 1 209 ? 8.478 -7.146 9.862 1.00 87.69 209 SER A N 1
ATOM 1730 C CA . SER A 1 209 ? 8.028 -8.456 10.358 1.00 87.69 209 SER A CA 1
ATOM 1731 C C . SER A 1 209 ? 7.235 -9.277 9.329 1.00 87.69 209 SER A C 1
ATOM 1733 O O . SER A 1 209 ? 7.291 -10.506 9.337 1.00 87.69 209 SER A O 1
ATOM 1735 N N . CYS A 1 210 ? 6.493 -8.614 8.434 1.00 85.31 210 CYS A N 1
ATOM 1736 C CA . CYS A 1 210 ? 5.671 -9.284 7.427 1.00 85.31 210 CYS A CA 1
ATOM 1737 C C . CYS A 1 210 ? 6.478 -9.772 6.219 1.00 85.31 210 CYS A C 1
ATOM 1739 O O . CYS A 1 210 ? 6.120 -10.793 5.632 1.00 85.31 210 CYS A O 1
ATOM 1741 N N . TYR A 1 211 ? 7.511 -9.029 5.815 1.00 82.56 211 TYR A N 1
ATOM 1742 C CA . TYR A 1 211 ? 8.169 -9.214 4.516 1.00 82.56 211 TYR A CA 1
ATOM 1743 C C . TYR A 1 211 ? 9.664 -9.530 4.606 1.00 82.56 211 TYR A C 1
ATOM 1745 O O . TYR A 1 211 ? 10.199 -10.168 3.699 1.00 82.56 211 TYR A O 1
ATOM 1753 N N . ILE A 1 212 ? 10.336 -9.158 5.694 1.00 75.25 212 ILE A N 1
ATOM 1754 C CA . ILE A 1 212 ? 11.725 -9.536 5.953 1.00 75.25 212 ILE A CA 1
ATOM 1755 C C . ILE A 1 212 ? 11.698 -10.801 6.814 1.00 75.25 212 ILE A C 1
ATOM 1757 O O . ILE A 1 212 ? 11.561 -10.753 8.034 1.00 75.25 212 ILE A O 1
ATOM 1761 N N . LYS A 1 213 ? 11.793 -11.964 6.164 1.00 59.03 213 LYS A N 1
ATOM 1762 C CA . LYS A 1 213 ? 12.048 -13.226 6.868 1.00 59.03 213 LYS A CA 1
ATOM 1763 C C . LYS A 1 213 ? 13.526 -13.251 7.277 1.00 59.03 213 LYS A C 1
ATOM 1765 O O . LYS A 1 213 ? 14.381 -13.084 6.409 1.00 59.03 213 LYS A O 1
ATOM 1770 N N . ASN A 1 214 ? 13.793 -13.422 8.575 1.00 44.19 214 ASN A N 1
ATOM 1771 C CA . ASN A 1 214 ? 15.126 -13.772 9.085 1.00 44.19 214 ASN A CA 1
ATOM 1772 C C . ASN A 1 214 ? 15.583 -15.126 8.536 1.00 44.19 214 ASN A C 1
ATOM 1774 O O . ASN A 1 214 ? 14.716 -16.028 8.434 1.00 44.19 214 ASN A O 1
#

Radius of gyration: 16.83 Å; chains: 1; bounding box: 35×38×42 Å

Secondary structure (DSSP, 8-state):
----EEEEEE--TTSSHHHHHHHHGGGS-TTTEEEE--HHHHSHHHHHHHHHHHHTTSS-HHHHHHHHHHHHHHHHHHTTT-SEEEEES-TTHIIIIIIHH-TTS-HHHHHHHHHHHHHHHHHHT---SS--SEEEEEE-SSS-HHHHHHHHHHHHHTTTTS--SS-EEEEEEE--HHHHHHHHHHH--S-TTT--HHHHHHHHHHHHHHH---

Foldseek 3Di:
DDFAFEEEEDEFAQLCRVVLVVLLCVPDDPVQEAELDFLCVQPVPVLLVQVVCCLVVNHPVLVNLVSRLVSRVVSCVVCVPHRYYYYHHQNCCSQLQVVVPDPRDDPVSSVVSVVSSVCSCVVNVPDFPDPAPEEEEDEPAPDGSNRRSVVVVVVCVVDPNVPSGSGYYYYYGHYDLVSSVVSCCVVCSPQNVRPPSVSSVSSNVSRCVRRVDD

InterPro domains:
  IPR027417 P-loop containing nucleoside triphosphate hydrolase [G3DSA:3.40.50.300] (2-144)
  IPR027417 P-loop containing nucleoside triphosphate hydrolase [G3DSA:3.40.50.300] (150-214)
  IPR027417 P-loop containing nucleoside triphosphate hydrolase [SSF52540] (1-211)
  IPR031314 Deoxynucleoside kinase domain [PF01712] (10-111)
  IPR050566 Deoxyribonucleoside Kinase [PTHR10513] (3-211)

Sequence (214 aa):
MHKRGMLIFTGSIGVGKTSTIDAFMKYFETESVGRIKEYIDYSPIEGKKLLNGVTNGTIRNYTLQKFIIQCYKEQLENNKNKKLLIFERHPREALKVFCEIDKTLTEKEKEEINEEISKIEKEYEIKYNEEYYFYCDVSTNYLTPEGVALAILSSLSGSDVIKFDHYVHVIFLRCDFDLQKKRIIERNRGIISEINFDYIKQVNECYESCYIKN

Organism: Entamoeba dispar (strain ATCC PRA-260 / SAW760) (NCBI:txid370354)